Protein AF-A0AAE0HX18-F1 (afdb_monomer_lite)

Radius of gyration: 20.92 Å; chains: 1; bounding box: 54×49×62 Å

Structure (mmCIF, N/CA/C/O backbone):
data_AF-A0AAE0HX18-F1
#
_entry.id   AF-A0AAE0HX18-F1
#
loop_
_atom_site.group_PDB
_atom_site.id
_atom_site.type_symbol
_atom_site.label_atom_id
_atom_site.label_alt_id
_atom_site.label_comp_id
_atom_site.label_asym_id
_atom_site.label_entity_id
_atom_site.label_seq_id
_atom_site.pdbx_PDB_ins_code
_atom_site.Cartn_x
_atom_site.Cartn_y
_atom_site.Cartn_z
_atom_site.occupancy
_atom_site.B_iso_or_equiv
_atom_site.auth_seq_id
_atom_site.auth_comp_id
_atom_site.auth_asym_id
_atom_site.auth_atom_id
_atom_site.pdbx_PDB_model_num
ATOM 1 N N . MET A 1 1 ? -3.197 -3.107 -5.426 1.00 76.00 1 MET A N 1
ATOM 2 C CA . MET A 1 1 ? -2.836 -4.220 -4.523 1.00 76.00 1 MET A CA 1
ATOM 3 C C . MET A 1 1 ? -3.953 -5.257 -4.523 1.00 76.00 1 MET A C 1
ATOM 5 O O . MET A 1 1 ? -5.061 -4.884 -4.158 1.00 76.00 1 MET A O 1
ATOM 9 N N . PRO A 1 2 ? -3.692 -6.522 -4.902 1.00 86.06 2 PRO A N 1
ATOM 10 C CA . PRO A 1 2 ? -4.724 -7.560 -4.992 1.00 86.06 2 PRO A CA 1
ATOM 11 C C . PRO A 1 2 ? -5.498 -7.788 -3.686 1.00 86.06 2 PRO A C 1
ATOM 13 O O . PRO A 1 2 ? -6.720 -7.825 -3.716 1.00 86.06 2 PRO A O 1
ATOM 16 N N . ALA A 1 3 ? -4.817 -7.850 -2.533 1.00 90.06 3 ALA A N 1
ATOM 17 C CA . ALA A 1 3 ? -5.480 -8.045 -1.238 1.00 90.06 3 ALA A CA 1
ATOM 18 C C . ALA A 1 3 ? -6.582 -7.005 -0.980 1.00 90.06 3 ALA A C 1
ATOM 20 O O . ALA A 1 3 ? -7.705 -7.352 -0.629 1.00 90.06 3 ALA A O 1
ATOM 21 N N . ALA A 1 4 ? -6.265 -5.734 -1.240 1.00 89.19 4 ALA A N 1
ATOM 22 C CA . ALA A 1 4 ? -7.189 -4.621 -1.083 1.00 89.19 4 ALA A CA 1
ATOM 23 C C . ALA A 1 4 ? -8.366 -4.691 -2.065 1.00 89.19 4 ALA A C 1
ATOM 25 O O . ALA A 1 4 ? -9.501 -4.443 -1.681 1.00 89.19 4 ALA A O 1
ATOM 26 N N . SER A 1 5 ? -8.099 -5.050 -3.323 1.00 86.94 5 SER A N 1
ATOM 27 C CA . SER A 1 5 ? -9.122 -5.128 -4.373 1.00 86.94 5 SER A CA 1
ATOM 28 C C . SER A 1 5 ? -10.130 -6.257 -4.158 1.00 86.94 5 SER A C 1
ATOM 30 O O . SER A 1 5 ? -11.260 -6.140 -4.615 1.00 86.94 5 SER A O 1
ATOM 32 N N . TYR A 1 6 ? -9.731 -7.329 -3.472 1.00 90.25 6 TYR A N 1
ATOM 33 C CA . TYR A 1 6 ? -10.556 -8.527 -3.288 1.00 90.25 6 TYR A CA 1
ATOM 34 C C . TYR A 1 6 ? -10.959 -8.784 -1.831 1.00 90.25 6 TYR A C 1
ATOM 36 O O . TYR A 1 6 ? -11.513 -9.838 -1.533 1.00 90.25 6 TYR A O 1
ATOM 44 N N . GLY A 1 7 ? -10.672 -7.855 -0.912 1.00 91.69 7 GLY A N 1
ATOM 45 C CA . GLY A 1 7 ? -11.048 -8.002 0.496 1.00 91.69 7 GLY A CA 1
ATOM 46 C C . GLY A 1 7 ? -10.376 -9.203 1.159 1.00 91.69 7 GLY A C 1
ATOM 47 O O . GLY A 1 7 ? -10.973 -9.870 2.001 1.00 91.69 7 GLY A O 1
ATOM 48 N N . LEU A 1 8 ? -9.140 -9.500 0.759 1.00 93.81 8 LEU A N 1
ATOM 49 C CA . LEU A 1 8 ? -8.348 -10.591 1.312 1.00 93.81 8 LEU A CA 1
ATOM 50 C C . LEU A 1 8 ? -7.408 -10.076 2.397 1.00 93.81 8 LEU A C 1
ATOM 52 O O . LEU A 1 8 ? -6.985 -8.918 2.392 1.00 93.81 8 LEU A O 1
ATOM 56 N N . TRP A 1 9 ? -7.012 -10.986 3.279 1.00 93.75 9 TRP A N 1
ATOM 57 C CA . TRP A 1 9 ? -5.867 -10.759 4.142 1.00 93.75 9 TRP A CA 1
ATOM 58 C C . TRP A 1 9 ? -4.607 -10.845 3.290 1.00 93.75 9 TRP A C 1
ATOM 60 O O . TRP A 1 9 ? -4.388 -11.829 2.583 1.00 93.75 9 TRP A O 1
ATOM 70 N N . GLY A 1 10 ? -3.794 -9.799 3.335 1.00 91.88 10 GLY A N 1
ATOM 71 C CA . GLY A 1 10 ? -2.511 -9.750 2.648 1.00 91.88 10 GLY A CA 1
ATOM 72 C C . GLY A 1 10 ? -1.384 -9.561 3.643 1.00 91.88 10 GLY A C 1
ATOM 73 O O . GLY A 1 10 ? -1.579 -8.915 4.664 1.00 91.88 10 GLY A O 1
ATOM 74 N N . LEU A 1 11 ? -0.200 -10.077 3.342 1.00 89.38 11 LEU A N 1
ATOM 75 C CA . LEU A 1 11 ? 1.022 -9.722 4.051 1.00 89.38 11 LEU A CA 1
ATOM 76 C C . LEU A 1 11 ? 2.146 -9.554 3.045 1.00 89.38 11 LEU A C 1
ATOM 78 O O . LEU A 1 11 ? 2.558 -10.526 2.414 1.00 89.38 11 LEU A O 1
ATOM 82 N N . ARG A 1 12 ? 2.676 -8.336 2.940 1.00 85.56 12 ARG A N 1
ATOM 83 C CA . ARG A 1 12 ? 4.059 -8.153 2.497 1.00 85.56 12 ARG A CA 1
ATOM 84 C C . ARG A 1 12 ? 4.948 -8.460 3.691 1.00 85.56 12 ARG A C 1
ATOM 86 O O . ARG A 1 12 ? 4.759 -7.850 4.740 1.00 85.56 12 ARG A O 1
ATOM 93 N N . ALA A 1 13 ? 5.850 -9.418 3.553 1.00 79.38 13 ALA A N 1
ATOM 94 C CA . ALA A 1 13 ? 6.822 -9.711 4.595 1.00 79.38 13 ALA A CA 1
ATOM 95 C C . ALA A 1 13 ? 7.984 -8.716 4.571 1.00 79.38 13 ALA A C 1
ATOM 97 O O . ALA A 1 13 ? 8.204 -8.034 3.570 1.00 79.38 13 ALA A O 1
ATOM 98 N N . THR A 1 14 ? 8.726 -8.659 5.677 1.00 71.94 14 THR A N 1
ATOM 99 C CA . THR A 1 14 ? 10.025 -7.994 5.714 1.00 71.94 14 THR A CA 1
ATOM 100 C C . THR A 1 14 ? 10.901 -8.545 4.601 1.00 71.94 14 THR A C 1
ATOM 102 O O . THR A 1 14 ? 10.835 -9.744 4.291 1.00 71.94 14 THR A O 1
ATOM 105 N N . ARG A 1 15 ? 11.757 -7.689 4.041 1.00 68.25 15 ARG A N 1
ATOM 106 C CA . ARG A 1 15 ? 12.862 -8.140 3.199 1.00 68.25 15 ARG A CA 1
ATOM 107 C C . ARG A 1 15 ? 13.633 -9.275 3.897 1.00 68.25 15 ARG A C 1
ATOM 109 O O . ARG A 1 15 ? 13.760 -9.309 5.117 1.00 68.25 15 ARG A O 1
ATOM 116 N N . SER A 1 16 ? 14.069 -10.260 3.119 1.00 69.12 16 SER A N 1
ATOM 117 C CA . SER A 1 16 ? 14.847 -11.409 3.607 1.00 69.12 16 SER A CA 1
ATOM 118 C C . SER A 1 16 ? 14.129 -12.374 4.564 1.00 69.12 16 SER A C 1
ATOM 120 O O . SER A 1 16 ? 14.735 -13.363 4.964 1.00 69.12 16 SER A O 1
ATOM 122 N N . LEU A 1 17 ? 12.841 -12.176 4.894 1.00 72.25 17 LEU A N 1
ATOM 123 C CA . LEU A 1 17 ? 12.103 -13.156 5.710 1.00 72.25 17 LEU A CA 1
ATOM 124 C C . LEU A 1 17 ? 11.949 -14.504 4.991 1.00 72.25 17 LEU A C 1
ATOM 126 O O . LEU A 1 17 ? 11.898 -15.550 5.634 1.00 72.25 17 LEU A O 1
ATOM 130 N N . PHE A 1 18 ? 11.846 -14.474 3.664 1.00 76.06 18 PHE A N 1
ATOM 131 C CA . PHE A 1 18 ? 11.711 -15.662 2.834 1.00 76.06 18 PHE A CA 1
ATOM 132 C C . PHE A 1 18 ? 12.865 -15.750 1.839 1.00 76.06 18 PHE A C 1
ATOM 134 O O . PHE A 1 18 ? 13.235 -14.723 1.261 1.00 76.06 18 PHE A O 1
ATOM 141 N N . PRO A 1 19 ? 13.399 -16.957 1.582 1.00 75.81 19 PRO A N 1
ATOM 142 C CA . PRO A 1 19 ? 14.356 -17.142 0.507 1.00 75.81 19 PRO A CA 1
ATOM 143 C C . PRO A 1 19 ? 13.672 -16.831 -0.828 1.00 75.81 19 PRO A C 1
ATOM 145 O O . PRO A 1 19 ? 12.606 -17.361 -1.135 1.00 75.81 19 PRO A O 1
ATOM 148 N N . LEU A 1 20 ? 14.302 -15.979 -1.635 1.00 75.06 20 LEU A N 1
ATOM 149 C CA . LEU A 1 20 ? 13.822 -15.626 -2.976 1.00 75.06 20 LEU A CA 1
ATOM 150 C C . LEU A 1 20 ? 14.507 -16.453 -4.075 1.00 75.06 20 LEU A C 1
ATOM 152 O O . LEU A 1 20 ? 14.360 -16.162 -5.259 1.00 75.06 20 LEU A O 1
ATOM 156 N N . LYS A 1 21 ? 15.254 -17.504 -3.707 1.00 78.69 21 LYS A N 1
ATOM 157 C CA . LYS A 1 21 ? 15.906 -18.396 -4.673 1.00 78.69 21 LYS A CA 1
ATOM 158 C C . LYS A 1 21 ? 14.852 -19.032 -5.584 1.00 78.69 21 LYS A C 1
ATOM 160 O O . LYS A 1 21 ? 13.934 -19.692 -5.108 1.00 78.69 21 LYS A O 1
ATOM 165 N N . GLY A 1 22 ? 15.010 -18.851 -6.894 1.00 79.62 22 GLY A N 1
ATOM 166 C CA . GLY A 1 22 ? 14.069 -19.353 -7.901 1.00 79.62 22 GLY A CA 1
ATOM 167 C C . GLY A 1 22 ? 12.827 -18.480 -8.105 1.00 79.62 22 GLY A C 1
ATOM 168 O O . GLY A 1 22 ? 12.014 -18.785 -8.973 1.00 79.62 22 GLY A O 1
ATOM 169 N N . ILE A 1 23 ? 12.688 -17.386 -7.352 1.00 80.44 23 ILE A N 1
ATOM 170 C CA . ILE A 1 23 ? 11.699 -16.341 -7.611 1.00 80.44 23 ILE A CA 1
ATOM 171 C C . ILE A 1 23 ? 12.335 -15.293 -8.521 1.00 80.44 23 ILE A C 1
ATOM 173 O O . ILE A 1 23 ? 13.539 -15.045 -8.472 1.00 80.44 23 ILE A O 1
ATOM 177 N N . MET A 1 24 ? 11.515 -14.686 -9.375 1.00 72.44 24 MET A N 1
ATOM 178 C CA . MET A 1 24 ? 11.944 -13.567 -10.199 1.00 72.44 24 MET A CA 1
ATOM 179 C C . MET A 1 24 ? 12.526 -12.442 -9.318 1.00 72.44 24 MET A C 1
ATOM 181 O O . MET A 1 24 ? 11.853 -12.032 -8.367 1.00 72.44 24 MET A O 1
ATOM 185 N N . PRO A 1 25 ? 13.732 -11.927 -9.624 1.00 65.62 25 PRO A N 1
ATOM 186 C CA . PRO A 1 25 ? 14.302 -10.778 -8.922 1.00 65.62 25 PRO A CA 1
ATOM 187 C C . PRO A 1 25 ? 13.377 -9.549 -8.968 1.00 65.62 25 PRO A C 1
ATOM 189 O O . PRO A 1 25 ? 12.473 -9.481 -9.800 1.00 65.62 25 PRO A O 1
ATOM 192 N N . ALA A 1 26 ? 13.609 -8.564 -8.095 1.00 60.88 26 ALA A N 1
ATOM 193 C CA . ALA A 1 26 ? 12.825 -7.320 -7.991 1.00 60.88 26 ALA A CA 1
ATOM 194 C C . ALA A 1 26 ? 11.379 -7.451 -7.459 1.00 60.88 26 ALA A C 1
ATOM 196 O O . ALA A 1 26 ? 10.641 -6.463 -7.451 1.00 60.88 26 ALA A O 1
ATOM 197 N N . VAL A 1 27 ? 10.935 -8.639 -7.024 1.00 64.69 27 VAL A N 1
ATOM 198 C CA . VAL A 1 27 ? 9.559 -8.849 -6.537 1.00 64.69 27 VAL A CA 1
ATOM 199 C C . VAL A 1 27 ? 9.558 -9.198 -5.044 1.00 64.69 27 VAL A C 1
ATOM 201 O O . VAL A 1 27 ? 10.049 -10.265 -4.670 1.00 64.69 27 VAL A O 1
ATOM 204 N N . PRO A 1 28 ? 8.976 -8.360 -4.161 1.00 68.62 28 PRO A N 1
ATOM 205 C CA . PRO A 1 28 ? 8.781 -8.748 -2.769 1.00 68.62 28 PRO A CA 1
ATOM 206 C C . PRO A 1 28 ? 7.761 -9.891 -2.681 1.00 68.62 28 PRO A C 1
ATOM 208 O O . PRO A 1 28 ? 6.691 -9.827 -3.294 1.00 68.62 28 PRO A O 1
ATOM 211 N N . LEU A 1 29 ? 8.059 -10.921 -1.883 1.00 79.19 29 LEU A N 1
ATOM 212 C CA . LEU A 1 29 ? 7.116 -12.014 -1.656 1.00 79.19 29 LEU A CA 1
ATOM 213 C C . LEU A 1 29 ? 5.940 -11.532 -0.795 1.00 79.19 29 LEU A C 1
ATOM 215 O O . LEU A 1 29 ? 6.114 -10.989 0.300 1.00 79.19 29 LEU A O 1
ATOM 219 N N . GLY A 1 30 ? 4.730 -11.749 -1.304 1.00 86.00 30 GLY A N 1
ATOM 220 C CA . GLY A 1 30 ? 3.483 -11.449 -0.614 1.00 86.00 30 GLY A CA 1
ATOM 221 C C . GLY A 1 30 ? 2.652 -12.707 -0.397 1.00 86.00 30 GLY A C 1
ATOM 222 O O . GLY A 1 30 ? 2.584 -13.572 -1.267 1.00 86.00 30 GLY A O 1
ATOM 223 N N . ILE A 1 31 ? 1.986 -12.790 0.750 1.00 90.62 31 ILE A N 1
ATOM 224 C CA . ILE A 1 31 ? 1.061 -13.876 1.084 1.00 90.62 31 ILE A CA 1
ATOM 225 C C . ILE A 1 31 ? -0.361 -13.326 1.019 1.00 90.62 31 ILE A C 1
ATOM 227 O O . ILE A 1 31 ? -0.634 -12.254 1.558 1.00 90.62 31 ILE A O 1
ATOM 231 N N . LEU A 1 32 ? -1.270 -14.065 0.384 1.00 93.88 32 LEU A N 1
ATOM 232 C CA . LEU A 1 32 ? -2.698 -13.757 0.343 1.00 93.88 32 LEU A CA 1
ATOM 233 C C . LEU A 1 32 ? -3.479 -14.903 0.978 1.00 93.88 32 LEU A C 1
ATOM 235 O O . LEU A 1 32 ? -3.301 -16.062 0.606 1.00 93.88 32 LEU A O 1
ATOM 239 N N . THR A 1 33 ? -4.364 -14.591 1.917 1.00 94.06 33 THR A N 1
ATOM 240 C CA . THR A 1 33 ? -5.217 -15.583 2.573 1.00 94.06 33 THR A CA 1
ATOM 241 C C . THR A 1 33 ? -6.635 -15.052 2.766 1.00 94.06 33 THR A C 1
ATOM 243 O O . THR A 1 33 ? -6.914 -13.857 2.681 1.00 94.06 33 THR A O 1
ATOM 246 N N . ARG A 1 34 ? -7.567 -15.964 3.052 1.00 92.69 34 ARG A N 1
ATOM 247 C CA . ARG A 1 34 ? -8.952 -15.614 3.405 1.00 92.69 34 ARG A CA 1
ATOM 248 C C . ARG A 1 34 ? -9.134 -15.278 4.888 1.00 92.69 34 ARG A C 1
ATOM 250 O O . ARG A 1 34 ? -10.199 -14.817 5.272 1.00 92.69 34 ARG A O 1
ATOM 257 N N . SER A 1 35 ? -8.135 -15.544 5.733 1.00 91.62 35 SER A N 1
ATOM 258 C CA . SER A 1 35 ? -8.257 -15.372 7.182 1.00 91.62 35 SER A CA 1
ATOM 259 C C . SER A 1 35 ? -6.906 -15.094 7.853 1.00 91.62 35 SER A C 1
ATOM 261 O O . SER A 1 35 ? -5.868 -15.594 7.391 1.00 91.62 35 SER A O 1
ATOM 263 N N . PRO A 1 36 ? -6.904 -14.375 8.990 1.00 87.81 36 PRO A N 1
ATOM 264 C CA . PRO A 1 36 ? -5.678 -14.110 9.737 1.00 87.81 36 PRO A CA 1
ATOM 265 C C . PRO A 1 36 ? -5.083 -15.398 10.321 1.00 87.81 36 PRO A C 1
ATOM 267 O O . PRO A 1 36 ? -3.867 -15.522 10.433 1.00 87.81 36 PRO A O 1
ATOM 270 N N . LEU A 1 37 ? -5.919 -16.401 10.620 1.00 87.88 37 LEU A N 1
ATOM 271 C CA . LEU A 1 37 ? -5.468 -17.712 11.091 1.00 87.88 37 LEU A CA 1
ATOM 272 C C . LEU A 1 37 ? -4.677 -18.466 10.020 1.00 87.88 37 LEU A C 1
ATOM 274 O O . LEU A 1 37 ? -3.656 -19.068 10.331 1.00 87.88 37 LEU A O 1
ATOM 278 N N . ASN A 1 38 ? -5.109 -18.419 8.758 1.00 89.19 38 ASN A N 1
ATOM 279 C CA . ASN A 1 38 ? -4.368 -19.055 7.667 1.00 89.19 38 ASN A CA 1
ATOM 280 C C . ASN A 1 38 ? -3.038 -18.346 7.416 1.00 89.19 38 ASN A C 1
ATOM 282 O O . ASN A 1 38 ? -2.031 -19.006 7.173 1.00 89.19 38 ASN A O 1
ATOM 286 N N . LEU A 1 39 ? -3.028 -17.014 7.533 1.00 85.81 39 LEU A N 1
ATOM 287 C CA . LEU A 1 39 ? -1.794 -16.243 7.453 1.00 85.81 39 LEU A CA 1
ATOM 288 C C . LEU A 1 39 ? -0.835 -16.649 8.578 1.00 85.81 39 LEU A C 1
ATOM 290 O O . LEU A 1 39 ? 0.338 -16.908 8.329 1.00 85.81 39 LEU A O 1
ATOM 294 N N . ARG A 1 40 ? -1.349 -16.788 9.805 1.00 83.44 40 ARG A N 1
ATOM 295 C CA . ARG A 1 40 ? -0.560 -17.240 10.950 1.00 83.44 40 ARG A CA 1
ATOM 296 C C . ARG A 1 40 ? -0.005 -18.653 10.756 1.00 83.44 40 ARG A C 1
ATOM 298 O O . ARG A 1 40 ? 1.193 -18.840 10.921 1.00 83.44 40 ARG A O 1
ATOM 305 N N . LYS A 1 41 ? -0.839 -19.610 10.340 1.00 85.62 41 LYS A N 1
ATOM 306 C CA . LYS A 1 41 ? -0.421 -20.994 10.056 1.00 85.62 41 LYS A CA 1
ATOM 307 C C . LYS A 1 41 ? 0.693 -21.058 9.015 1.00 85.62 41 LYS A C 1
ATOM 309 O O . LYS A 1 41 ? 1.644 -21.808 9.201 1.00 85.62 41 LYS A O 1
ATOM 314 N N . PHE A 1 42 ? 0.592 -20.266 7.946 1.00 84.94 42 PHE A N 1
ATOM 315 C CA . PHE A 1 42 ? 1.640 -20.193 6.930 1.00 84.94 42 PHE A CA 1
ATOM 316 C C . PHE A 1 42 ? 2.957 -19.687 7.527 1.00 84.94 42 PHE A C 1
ATOM 318 O O . PHE A 1 42 ? 4.002 -20.298 7.328 1.00 84.94 42 PHE A O 1
ATOM 325 N N . LEU A 1 43 ? 2.904 -18.609 8.313 1.00 80.62 43 LEU A N 1
ATOM 326 C CA . LEU A 1 43 ? 4.090 -18.062 8.970 1.00 80.62 43 LEU A CA 1
ATOM 327 C C . LEU A 1 43 ? 4.718 -19.053 9.956 1.00 80.62 43 LEU A C 1
ATOM 329 O O . LEU A 1 43 ? 5.938 -19.202 9.971 1.00 80.62 43 LEU A O 1
ATOM 333 N N . ASP A 1 44 ? 3.905 -19.744 10.753 1.00 79.88 44 ASP A N 1
ATOM 334 C CA . ASP A 1 44 ? 4.389 -20.767 11.682 1.00 79.88 44 ASP A CA 1
ATOM 335 C C . ASP A 1 44 ? 5.038 -21.936 10.919 1.00 79.88 44 ASP A C 1
ATOM 337 O O . ASP A 1 44 ? 6.140 -22.351 11.265 1.00 79.88 44 ASP A O 1
ATOM 341 N N . PHE A 1 45 ? 4.435 -22.392 9.814 1.00 77.69 45 PHE A N 1
ATOM 342 C CA . PHE A 1 45 ? 5.019 -23.421 8.947 1.00 77.69 45 PHE A CA 1
ATOM 343 C C . PHE A 1 45 ? 6.393 -23.010 8.402 1.00 77.69 45 PHE A C 1
ATOM 345 O O . PHE A 1 45 ? 7.347 -23.781 8.472 1.00 77.69 45 PHE A O 1
ATOM 352 N N . THR A 1 46 ? 6.523 -21.775 7.911 1.00 72.06 46 THR A N 1
ATOM 353 C CA . THR A 1 46 ? 7.797 -21.279 7.364 1.00 72.06 46 THR A CA 1
ATOM 354 C C . THR A 1 46 ? 8.893 -21.115 8.414 1.00 72.06 46 THR A C 1
ATOM 356 O O . THR A 1 46 ? 10.064 -21.190 8.070 1.00 72.06 46 THR A O 1
ATOM 359 N N . ARG A 1 47 ? 8.535 -20.950 9.694 1.00 67.00 47 ARG A N 1
ATOM 360 C CA . ARG A 1 47 ? 9.497 -20.918 10.809 1.00 67.00 47 ARG A CA 1
ATOM 361 C C . ARG A 1 47 ? 9.988 -22.309 11.210 1.00 67.00 47 ARG A C 1
ATOM 363 O O . ARG A 1 47 ? 11.063 -22.419 11.783 1.00 67.00 47 ARG A O 1
ATOM 370 N N . CYS A 1 48 ? 9.199 -23.346 10.943 1.00 49.66 48 CYS A N 1
ATOM 371 C CA . CYS A 1 48 ? 9.496 -24.728 11.321 1.00 49.66 48 CYS A CA 1
ATOM 372 C C . CYS A 1 48 ? 10.096 -25.562 10.175 1.00 49.66 48 CYS A C 1
ATOM 374 O O . CYS A 1 48 ? 10.371 -26.744 10.373 1.00 49.66 48 CYS A O 1
ATOM 376 N N . SER A 1 49 ? 10.277 -24.993 8.978 1.00 45.41 49 SER A N 1
ATOM 377 C CA . SER A 1 49 ? 10.795 -25.733 7.826 1.00 45.41 49 SER A CA 1
ATOM 378 C C . SER A 1 49 ? 12.332 -25.815 7.850 1.00 45.41 49 SER A C 1
ATOM 380 O O . SER A 1 49 ? 12.994 -24.783 7.920 1.00 45.41 49 SER A O 1
ATOM 382 N N . PRO A 1 50 ? 12.942 -27.008 7.731 1.00 41.00 50 PRO A N 1
ATOM 383 C CA . PRO A 1 50 ? 14.401 -27.165 7.712 1.00 41.00 50 PRO A CA 1
ATOM 384 C C . PRO A 1 50 ? 15.087 -26.557 6.472 1.00 41.00 50 PRO A C 1
ATOM 386 O O . PRO A 1 50 ? 16.298 -26.366 6.476 1.00 41.00 50 PRO A O 1
ATOM 389 N N . VAL A 1 51 ? 14.336 -26.167 5.434 1.00 44.12 51 VAL A N 1
ATOM 390 C CA . VAL A 1 51 ? 14.883 -25.527 4.218 1.00 44.12 51 VAL A CA 1
ATOM 391 C C . VAL A 1 51 ? 15.448 -24.124 4.501 1.00 44.12 51 VAL A C 1
ATOM 393 O O . VAL A 1 51 ? 16.345 -23.665 3.800 1.00 44.12 51 VAL A O 1
ATOM 396 N N . THR A 1 52 ? 14.995 -23.448 5.564 1.00 47.03 52 THR A N 1
ATOM 397 C CA . THR A 1 52 ? 15.572 -22.167 6.015 1.00 47.03 52 THR A CA 1
ATOM 398 C C . THR A 1 52 ? 16.808 -22.338 6.906 1.00 47.03 52 THR A C 1
ATOM 400 O O . THR A 1 5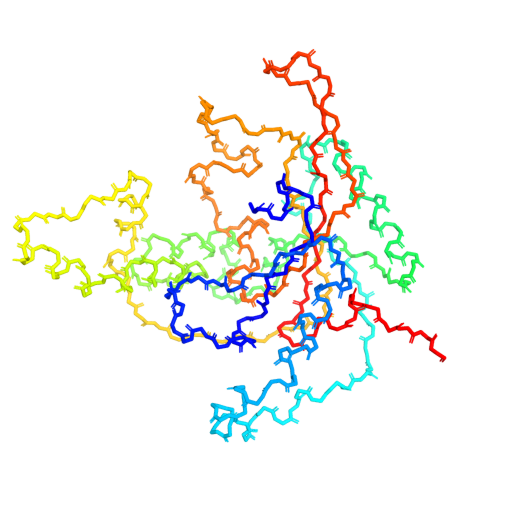2 ? 17.475 -21.348 7.210 1.00 47.03 52 THR A O 1
ATOM 403 N N . HIS A 1 53 ? 17.151 -23.565 7.320 1.00 41.75 53 HIS A N 1
ATOM 404 C CA . HIS A 1 53 ? 18.292 -23.815 8.205 1.00 41.75 53 HIS A CA 1
ATOM 405 C C . HIS A 1 53 ? 19.638 -23.878 7.467 1.00 41.75 53 HIS A C 1
ATOM 407 O O . HIS A 1 53 ? 20.615 -23.347 7.975 1.00 41.75 53 HIS A O 1
ATOM 413 N N . GLU A 1 54 ? 19.725 -24.434 6.256 1.00 40.00 54 GLU A N 1
ATOM 414 C CA . GLU A 1 54 ? 21.038 -24.615 5.602 1.00 40.00 54 GLU A CA 1
ATOM 415 C C . GLU A 1 54 ? 21.645 -23.323 5.032 1.00 40.00 54 GLU A C 1
ATOM 417 O O . GLU A 1 54 ? 22.864 -23.192 4.977 1.00 40.00 54 GLU A O 1
ATOM 422 N N . GLN A 1 55 ? 20.826 -22.329 4.672 1.00 41.44 55 GLN A N 1
ATOM 423 C CA . GLN A 1 55 ? 21.327 -21.018 4.230 1.00 41.44 55 GLN A CA 1
ATOM 424 C C . GLN A 1 55 ? 21.510 -20.015 5.377 1.00 41.44 55 GLN A C 1
ATOM 426 O O . GLN A 1 55 ? 22.134 -18.976 5.177 1.00 41.44 55 GLN A O 1
ATOM 431 N N . SER A 1 56 ? 21.010 -20.318 6.581 1.00 41.31 56 SER A N 1
ATOM 432 C CA . SER A 1 56 ? 21.135 -19.420 7.731 1.00 41.31 56 SER A CA 1
ATOM 433 C C . SER A 1 56 ? 22.392 -19.664 8.559 1.00 41.31 56 SER A C 1
ATOM 435 O O . SER A 1 56 ? 22.834 -18.727 9.200 1.00 41.31 56 SER A O 1
ATOM 437 N N . VAL A 1 57 ? 23.059 -20.823 8.513 1.00 37.62 57 VAL A N 1
ATOM 438 C CA . VAL A 1 57 ? 24.222 -21.076 9.400 1.00 37.62 57 VAL A CA 1
ATOM 439 C C . VAL A 1 57 ? 25.420 -20.147 9.126 1.00 37.62 57 VAL A C 1
ATOM 441 O O . VAL A 1 57 ? 26.131 -19.798 10.062 1.00 37.62 57 VAL A O 1
ATOM 444 N N . ALA A 1 58 ? 25.609 -19.654 7.896 1.00 34.94 58 ALA A N 1
ATOM 445 C CA . ALA A 1 58 ? 26.686 -18.701 7.590 1.00 34.94 58 ALA A CA 1
ATOM 446 C C . ALA A 1 58 ? 26.336 -17.228 7.907 1.00 34.94 58 ALA A C 1
ATOM 448 O O . ALA A 1 58 ? 27.238 -16.411 8.062 1.00 34.94 58 ALA A O 1
ATOM 449 N N . GLN A 1 59 ? 25.048 -16.887 8.041 1.00 39.31 59 GLN A N 1
ATOM 450 C CA . GLN A 1 59 ? 24.572 -15.545 8.429 1.00 39.31 59 GLN A CA 1
ATOM 451 C C . GLN A 1 59 ? 24.035 -15.493 9.875 1.00 39.31 59 GLN A C 1
ATOM 453 O O . GLN A 1 59 ? 23.726 -14.421 10.391 1.00 39.31 59 GLN A O 1
ATOM 458 N N . ALA A 1 60 ? 23.942 -16.638 10.558 1.00 39.62 60 ALA A N 1
ATOM 459 C CA . ALA A 1 60 ? 23.347 -16.776 11.886 1.00 39.62 60 ALA A CA 1
ATOM 460 C C . ALA A 1 60 ? 24.255 -16.341 13.038 1.00 39.62 60 ALA A C 1
ATOM 462 O O . ALA A 1 60 ? 23.748 -16.170 14.145 1.00 39.62 60 ALA A O 1
ATOM 463 N N . ALA A 1 61 ? 25.552 -16.114 12.803 1.00 33.81 61 ALA A N 1
ATOM 464 C CA . ALA A 1 61 ? 26.442 -15.600 13.845 1.00 33.81 61 ALA A CA 1
ATOM 465 C C . ALA A 1 61 ? 26.057 -14.175 14.299 1.00 33.81 61 ALA A C 1
ATOM 467 O O . ALA A 1 61 ? 26.349 -13.811 15.432 1.00 33.81 61 ALA A O 1
ATOM 468 N N . ASP A 1 62 ? 25.332 -13.418 13.463 1.00 34.75 62 ASP A N 1
ATOM 469 C CA . ASP A 1 62 ? 24.858 -12.059 13.777 1.00 34.75 62 ASP A CA 1
ATOM 470 C C . ASP A 1 62 ? 23.319 -11.973 13.936 1.00 34.75 62 ASP A C 1
ATOM 472 O O . ASP A 1 62 ? 22.760 -10.959 14.349 1.00 34.75 62 ASP A O 1
ATOM 476 N N . GLN A 1 63 ? 22.595 -13.070 13.665 1.00 40.75 63 GLN A N 1
ATOM 477 C CA . GLN A 1 63 ? 21.124 -13.150 13.745 1.00 40.75 63 GLN A CA 1
ATOM 478 C C . GLN A 1 63 ? 20.605 -13.840 15.017 1.00 40.75 63 GLN A C 1
ATOM 480 O O . GLN A 1 63 ? 19.433 -14.219 15.110 1.00 40.75 63 GLN A O 1
ATOM 485 N N . GLN A 1 64 ? 21.439 -13.963 16.049 1.00 32.22 64 GLN A N 1
ATOM 486 C CA . GLN A 1 64 ? 21.091 -14.639 17.303 1.00 32.22 64 GLN A CA 1
ATOM 487 C C . GLN A 1 64 ? 20.034 -13.895 18.159 1.00 32.22 64 GLN A C 1
ATOM 489 O O . GLN A 1 64 ? 19.707 -14.321 19.265 1.00 32.22 64 GLN A O 1
ATOM 494 N N . SER A 1 65 ? 19.430 -12.818 17.639 1.00 31.45 65 SER A N 1
ATOM 495 C CA . SER A 1 65 ? 18.399 -12.004 18.298 1.00 31.45 65 SER A CA 1
ATOM 496 C C . SER A 1 65 ? 16.971 -12.161 17.737 1.00 31.45 65 SER A C 1
ATOM 498 O O . SER A 1 65 ? 16.061 -11.467 18.190 1.00 31.45 65 SER A O 1
ATOM 500 N N . PHE A 1 66 ? 16.702 -13.122 16.838 1.00 36.16 66 PHE A N 1
ATOM 501 C CA . PHE A 1 66 ? 15.320 -13.452 16.421 1.00 36.16 66 PHE A CA 1
ATOM 502 C C . PHE A 1 66 ? 14.486 -14.173 17.501 1.00 36.16 66 PHE A C 1
ATOM 504 O O . PHE A 1 66 ? 13.310 -14.491 17.280 1.00 36.16 66 PHE A O 1
ATOM 511 N N . ILE A 1 67 ? 15.051 -14.379 18.699 1.00 33.50 67 ILE A N 1
ATOM 512 C CA . ILE A 1 67 ? 14.290 -14.768 19.885 1.00 33.50 67 ILE A CA 1
ATOM 513 C C . ILE A 1 67 ? 13.292 -13.654 20.214 1.00 33.50 67 ILE A C 1
ATOM 515 O O . ILE A 1 67 ? 13.638 -12.507 20.494 1.00 33.50 67 ILE A O 1
ATOM 519 N N . VAL A 1 68 ? 12.014 -14.030 20.195 1.00 39.34 68 VAL A N 1
ATOM 520 C CA . VAL A 1 68 ? 10.871 -13.234 20.639 1.00 39.34 68 VAL A CA 1
ATOM 521 C C . VAL A 1 68 ? 11.066 -12.857 22.113 1.00 39.34 68 VAL A C 1
ATOM 523 O O . VAL A 1 68 ? 10.581 -13.552 23.001 1.00 39.34 68 VAL A O 1
ATOM 526 N N . SER A 1 69 ? 11.736 -11.733 22.386 1.00 32.78 69 SER A N 1
ATOM 527 C CA . SER A 1 69 ? 11.589 -11.046 23.668 1.00 32.78 69 SER A CA 1
ATOM 528 C C . SER A 1 69 ? 10.256 -10.293 23.657 1.00 32.78 69 SER A C 1
ATOM 530 O O . SER A 1 69 ? 10.043 -9.284 22.974 1.00 32.78 69 SER A O 1
ATOM 532 N N . SER A 1 70 ? 9.288 -10.859 24.368 1.00 41.94 70 SER A N 1
ATOM 533 C CA . SER A 1 70 ? 8.026 -10.215 24.703 1.00 41.94 70 SER A CA 1
ATOM 534 C C . SER A 1 70 ? 8.266 -9.122 25.744 1.00 41.94 70 SER A C 1
ATOM 536 O O . SER A 1 70 ? 8.219 -9.408 26.935 1.00 41.94 70 SER A O 1
ATOM 538 N N . SER A 1 71 ? 8.505 -7.879 25.324 1.00 41.47 71 SER A N 1
ATOM 539 C CA . SER A 1 71 ? 8.519 -6.742 26.263 1.00 41.47 71 SER A CA 1
ATOM 540 C C . SER A 1 71 ? 8.362 -5.376 25.585 1.00 41.47 71 SER A C 1
ATOM 542 O O . SER A 1 71 ? 9.104 -4.440 25.856 1.00 41.47 71 SER A O 1
ATOM 544 N N . GLY A 1 72 ? 7.376 -5.222 24.699 1.00 54.19 72 GLY A N 1
ATOM 545 C CA . GLY A 1 72 ? 7.032 -3.889 24.201 1.00 54.19 72 GLY A CA 1
ATOM 546 C C . GLY A 1 72 ? 5.752 -3.878 23.387 1.00 54.19 72 GLY A C 1
ATOM 547 O O . GLY A 1 72 ? 5.738 -4.241 22.211 1.00 54.19 72 GLY A O 1
ATOM 548 N N . ARG A 1 73 ? 4.656 -3.465 24.015 1.00 61.28 73 ARG A N 1
ATOM 549 C CA . ARG A 1 73 ? 3.453 -3.055 23.294 1.00 61.28 73 ARG A CA 1
ATOM 550 C C . ARG A 1 73 ? 3.774 -1.755 22.543 1.00 61.28 73 ARG A C 1
ATOM 552 O O . ARG A 1 73 ? 4.451 -0.913 23.125 1.00 61.28 73 ARG A O 1
ATOM 559 N N . PRO A 1 74 ? 3.342 -1.585 21.280 1.00 68.94 74 PRO A N 1
ATOM 560 C CA . PRO A 1 74 ? 3.508 -0.304 20.585 1.00 68.94 74 PRO A CA 1
ATOM 561 C C . PRO A 1 74 ? 2.934 0.826 21.446 1.00 68.94 74 PRO A C 1
ATOM 563 O O . PRO A 1 74 ? 1.852 0.672 22.011 1.00 68.94 74 PRO A O 1
ATOM 566 N N . ALA A 1 75 ? 3.646 1.944 21.557 1.00 72.25 75 ALA A N 1
ATOM 567 C CA . ALA A 1 75 ? 3.154 3.088 22.321 1.00 72.25 75 ALA A CA 1
ATOM 568 C C . ALA A 1 75 ? 1.981 3.768 21.595 1.00 72.25 75 ALA A C 1
ATOM 570 O O . ALA A 1 75 ? 0.987 4.144 22.220 1.00 72.25 75 ALA A O 1
ATOM 571 N N . ASN A 1 76 ? 2.083 3.866 20.264 1.00 82.19 76 ASN A N 1
ATOM 572 C CA . ASN A 1 76 ? 1.143 4.607 19.436 1.00 82.19 76 ASN A CA 1
ATOM 573 C C . ASN A 1 76 ? 0.808 3.879 18.127 1.00 82.19 76 ASN A C 1
ATOM 575 O O . ASN A 1 76 ? 1.619 3.124 17.579 1.00 82.19 76 ASN A O 1
ATOM 579 N N . ILE A 1 77 ? -0.375 4.189 17.598 1.00 88.44 77 ILE A N 1
ATOM 580 C CA . ILE A 1 77 ? -0.681 4.094 16.170 1.00 88.44 77 ILE A CA 1
ATOM 581 C C . ILE A 1 77 ? -0.450 5.472 15.563 1.00 88.44 77 ILE A C 1
ATOM 583 O O . ILE A 1 77 ? -1.106 6.441 15.944 1.00 88.44 77 ILE A O 1
ATOM 587 N N . ILE A 1 78 ? 0.458 5.545 14.603 1.00 89.88 78 ILE A N 1
ATOM 588 C CA . ILE A 1 78 ? 0.710 6.725 13.792 1.00 89.88 78 ILE A CA 1
ATOM 589 C C . ILE A 1 78 ? -0.316 6.778 12.662 1.00 89.88 78 ILE A C 1
ATOM 591 O O . ILE A 1 78 ? -0.448 5.825 11.894 1.00 89.88 78 ILE A O 1
ATOM 595 N N . ILE A 1 79 ? -1.005 7.909 12.536 1.00 91.38 79 ILE A N 1
ATOM 596 C CA . ILE A 1 79 ? -1.812 8.250 11.365 1.00 91.38 79 ILE A CA 1
ATOM 597 C C . ILE A 1 79 ? -1.084 9.371 10.610 1.00 91.38 79 ILE A C 1
ATOM 599 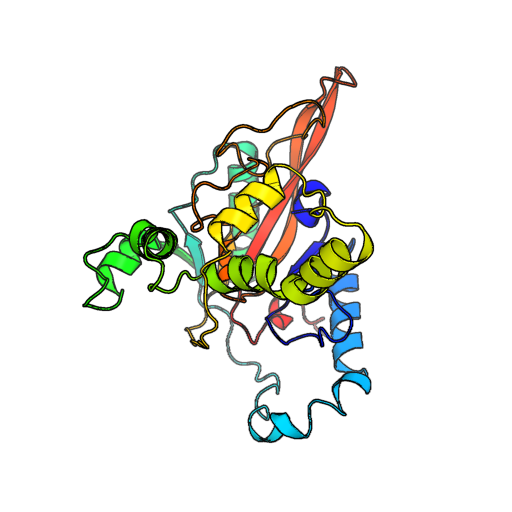O O . ILE A 1 79 ? -1.052 10.501 11.110 1.00 91.38 79 ILE A O 1
ATOM 603 N N . PRO A 1 80 ? -0.507 9.075 9.435 1.00 90.19 80 PRO A N 1
ATOM 604 C CA . PRO A 1 80 ? 0.207 10.051 8.623 1.00 90.19 80 PRO A CA 1
ATOM 605 C C . PRO A 1 80 ? -0.784 11.031 7.995 1.00 90.19 80 PRO A C 1
ATOM 607 O O . PRO A 1 80 ? -1.574 10.665 7.126 1.00 90.19 80 PRO A O 1
ATOM 610 N N . THR A 1 81 ? -0.777 12.284 8.435 1.00 91.25 81 THR A N 1
ATOM 611 C CA . THR A 1 81 ? -1.716 13.302 7.940 1.00 91.25 81 THR A CA 1
ATOM 612 C C . THR A 1 81 ? -1.455 13.689 6.488 1.00 91.25 81 THR A C 1
ATOM 614 O O . THR A 1 81 ? -2.291 14.334 5.881 1.00 91.25 81 THR A O 1
ATOM 617 N N . ASP A 1 82 ? -0.331 13.280 5.905 1.00 86.06 82 ASP A N 1
ATOM 618 C CA . ASP A 1 82 ? -0.000 13.499 4.494 1.00 86.06 82 ASP A CA 1
ATOM 619 C C . ASP A 1 82 ? -0.933 12.723 3.549 1.00 86.06 82 ASP A C 1
ATOM 621 O O . ASP A 1 82 ? -1.145 13.126 2.407 1.00 86.06 82 ASP A O 1
ATOM 625 N N . TRP A 1 83 ? -1.509 11.611 4.022 1.00 86.69 83 TRP A N 1
ATOM 626 C CA . TRP A 1 83 ? -2.387 10.737 3.229 1.00 86.69 83 TRP A CA 1
ATOM 627 C C . TRP A 1 83 ? -3.838 10.718 3.726 1.00 86.69 83 TRP A C 1
ATOM 629 O O . TRP A 1 83 ? -4.666 9.961 3.216 1.00 86.69 83 TRP A O 1
ATOM 639 N N . PHE A 1 84 ? -4.149 11.552 4.717 1.00 87.12 84 PHE A N 1
ATOM 640 C CA . PHE A 1 84 ? -5.481 11.729 5.282 1.00 87.12 84 PHE A CA 1
ATOM 641 C C . PHE A 1 84 ? -5.865 13.217 5.235 1.00 87.12 84 PHE A C 1
ATOM 643 O O . PHE A 1 84 ? -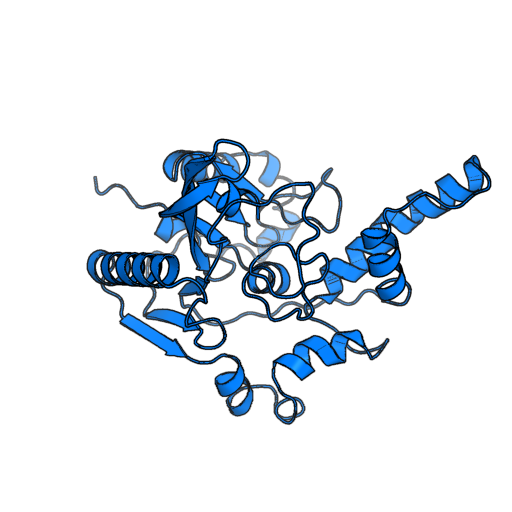5.040 14.083 5.466 1.00 87.12 84 PHE A O 1
ATOM 650 N N . LEU A 1 85 ? -7.117 13.598 5.007 1.00 88.19 85 LEU A N 1
ATOM 651 C CA . LEU A 1 85 ? -8.312 12.763 4.904 1.00 88.19 85 LEU A CA 1
ATOM 652 C C . LEU A 1 85 ? -8.430 12.051 3.553 1.00 88.19 85 LEU A C 1
ATOM 654 O O . LEU A 1 85 ? -7.991 12.542 2.515 1.00 88.19 85 LEU A O 1
ATOM 658 N N . MET A 1 86 ? -9.054 10.877 3.574 1.00 85.00 86 MET A N 1
ATOM 659 C CA . MET A 1 86 ? -9.316 10.110 2.363 1.00 85.00 86 MET A CA 1
ATOM 660 C C . MET A 1 86 ? -10.398 10.790 1.520 1.00 85.00 86 MET A C 1
ATOM 662 O O . MET A 1 86 ? -11.388 11.288 2.049 1.00 85.00 86 MET A O 1
ATOM 666 N N . LYS A 1 87 ? -10.252 10.734 0.190 1.00 84.38 87 LYS A N 1
ATOM 667 C CA . LYS A 1 87 ? -11.232 11.303 -0.755 1.00 84.38 87 LYS A CA 1
ATOM 668 C C . LYS A 1 87 ? -12.640 10.711 -0.594 1.00 84.38 87 LYS A C 1
ATOM 670 O O . LYS A 1 87 ? -13.621 11.397 -0.844 1.00 84.38 87 LYS A O 1
ATOM 675 N N . ASN A 1 88 ? -12.747 9.434 -0.219 1.00 85.94 88 ASN A N 1
ATOM 676 C CA . ASN A 1 88 ? -14.030 8.777 0.014 1.00 85.94 88 ASN A CA 1
ATOM 677 C C . ASN A 1 88 ? -14.391 8.813 1.505 1.00 85.94 88 ASN A C 1
ATOM 679 O O . ASN A 1 88 ? -13.725 8.187 2.331 1.00 85.94 88 ASN A O 1
ATOM 683 N N . GLU A 1 89 ? -15.481 9.503 1.841 1.00 90.25 89 GLU A N 1
ATOM 684 C CA . GLU A 1 89 ? -15.922 9.661 3.229 1.00 90.25 89 GLU A CA 1
ATOM 685 C C . GLU A 1 89 ? -16.350 8.350 3.897 1.00 90.25 89 GLU A C 1
ATOM 687 O O . GLU A 1 89 ? -16.129 8.171 5.093 1.00 90.25 89 GLU A O 1
ATOM 692 N N . GLY A 1 90 ? -16.973 7.429 3.153 1.00 89.31 90 GLY A N 1
ATOM 693 C CA . GLY A 1 90 ? -17.381 6.124 3.685 1.00 89.31 90 GLY A CA 1
ATOM 694 C C . GLY A 1 90 ? -16.170 5.299 4.124 1.00 89.31 90 GLY A C 1
ATOM 695 O O . GLY A 1 90 ? -16.143 4.740 5.222 1.00 89.31 90 GLY A O 1
ATOM 696 N N . GLN A 1 91 ? -15.124 5.314 3.302 1.00 89.75 91 GLN A N 1
ATOM 697 C CA . GLN A 1 91 ? -13.833 4.703 3.579 1.00 89.75 91 GLN A CA 1
ATOM 698 C C . GLN A 1 91 ? -13.160 5.360 4.787 1.00 89.75 91 GLN A C 1
ATOM 700 O O . GLN A 1 91 ? -12.753 4.647 5.703 1.00 89.75 91 GLN A O 1
ATOM 705 N N . GLN A 1 92 ? -13.123 6.697 4.838 1.00 91.69 92 GLN A N 1
ATOM 706 C CA . GLN A 1 92 ? -12.599 7.450 5.983 1.00 91.69 92 GLN A CA 1
ATOM 707 C C . GLN A 1 92 ? -13.306 7.051 7.287 1.00 91.69 92 GLN A C 1
ATOM 709 O O . GLN A 1 92 ? -12.648 6.662 8.250 1.00 91.69 92 GLN A O 1
ATOM 714 N N . LYS A 1 93 ? -14.646 7.065 7.301 1.00 93.81 93 LYS A N 1
ATOM 715 C CA . LYS A 1 93 ? -15.466 6.698 8.470 1.00 93.81 93 LYS A CA 1
ATOM 716 C C . LYS A 1 93 ? -15.181 5.271 8.940 1.00 93.81 93 LYS A C 1
ATOM 718 O O . LYS A 1 93 ? -15.064 5.036 10.143 1.00 93.81 93 LYS A O 1
ATOM 723 N N . MET A 1 94 ? -15.041 4.327 8.009 1.00 94.44 94 MET A N 1
ATOM 724 C CA . MET A 1 94 ? -14.728 2.935 8.337 1.00 94.44 94 MET A CA 1
ATOM 725 C C . MET A 1 94 ? -13.316 2.783 8.921 1.00 94.44 94 MET A C 1
ATOM 727 O O . MET A 1 94 ? -13.139 2.089 9.922 1.00 94.44 94 MET A O 1
ATOM 731 N N . VAL A 1 95 ? -12.318 3.463 8.347 1.00 93.00 95 VAL A N 1
ATOM 732 C CA . VAL A 1 95 ? -10.937 3.468 8.859 1.00 93.00 95 VAL A CA 1
ATOM 733 C C . VAL A 1 95 ? -10.863 4.118 10.244 1.00 93.00 95 VAL A C 1
ATOM 735 O O . VAL A 1 95 ? -10.214 3.574 11.141 1.00 93.00 95 VAL A O 1
ATOM 738 N N . ASP A 1 96 ? -11.568 5.227 10.469 1.00 94.38 96 ASP A N 1
ATOM 739 C CA . ASP A 1 96 ? -11.643 5.877 11.781 1.00 94.38 96 ASP A CA 1
ATOM 740 C C . ASP A 1 96 ? -12.318 4.973 12.819 1.00 94.38 96 ASP A C 1
ATOM 742 O O . ASP A 1 96 ? -11.849 4.867 13.955 1.00 94.38 96 ASP A O 1
ATOM 746 N N . HIS A 1 97 ? -13.397 4.281 12.441 1.00 95.25 97 HIS A N 1
ATOM 747 C CA . HIS A 1 97 ? -14.064 3.319 13.316 1.00 95.25 97 HIS A CA 1
ATOM 748 C C . HIS A 1 97 ? -13.147 2.140 13.666 1.00 95.25 97 HIS A C 1
ATOM 750 O O . HIS A 1 97 ? -12.981 1.821 14.845 1.00 95.25 97 HIS A O 1
ATOM 756 N N . PHE A 1 98 ? -12.488 1.542 12.671 1.00 94.12 98 PHE A N 1
ATOM 757 C CA . PHE A 1 98 ? -11.504 0.482 12.888 1.00 94.12 98 PHE A CA 1
ATOM 758 C C . PHE A 1 98 ? -10.375 0.937 13.821 1.00 94.12 98 PHE A C 1
ATOM 760 O O . PHE A 1 98 ? -10.029 0.227 14.764 1.00 94.12 98 PHE A O 1
ATOM 767 N N . THR A 1 99 ? -9.852 2.148 13.615 1.00 93.19 99 THR A N 1
ATOM 768 C CA . THR A 1 99 ? -8.807 2.736 14.463 1.00 93.19 99 THR A CA 1
ATOM 769 C C . THR A 1 99 ? -9.270 2.860 15.910 1.00 93.19 99 THR A C 1
ATOM 771 O O . THR A 1 99 ? -8.547 2.450 16.815 1.00 93.19 99 THR A O 1
ATOM 774 N N . LYS A 1 100 ? -10.490 3.362 16.146 1.00 94.31 100 LYS A N 1
ATOM 775 C CA . LYS A 1 100 ? -11.078 3.451 17.494 1.00 94.31 100 LYS A CA 1
ATOM 776 C C . LYS A 1 100 ? -11.186 2.077 18.152 1.00 94.31 100 LYS A C 1
ATOM 778 O O . LYS A 1 100 ? -10.802 1.922 19.308 1.00 94.31 100 LYS A O 1
ATOM 783 N N . VAL A 1 101 ? -11.663 1.067 17.420 1.00 93.12 101 VAL A N 1
ATOM 784 C CA . VAL A 1 101 ? -11.738 -0.313 17.927 1.00 93.12 101 VAL A CA 1
ATOM 785 C C . VAL A 1 101 ? -10.348 -0.827 18.296 1.00 93.12 101 VAL A C 1
ATOM 787 O O . VAL A 1 101 ? -10.175 -1.385 19.378 1.00 93.12 101 VAL A O 1
ATOM 790 N N . LEU A 1 102 ? -9.354 -0.614 17.434 1.00 89.06 102 LEU A N 1
ATOM 791 C CA . LEU A 1 102 ? -7.986 -1.081 17.639 1.00 89.06 102 LEU A CA 1
ATOM 792 C C . LEU A 1 102 ? -7.327 -0.411 18.854 1.00 89.06 102 LEU A C 1
ATOM 794 O O . LEU A 1 102 ? -6.755 -1.096 19.700 1.00 89.06 102 LEU A O 1
ATOM 798 N N . VAL A 1 103 ? -7.476 0.908 18.977 1.00 89.12 103 VAL A N 1
ATOM 799 C CA . VAL A 1 103 ? -7.025 1.712 20.122 1.00 89.12 103 VAL A CA 1
ATOM 800 C C . VAL A 1 103 ? -7.661 1.232 21.413 1.00 89.12 103 VAL A C 1
ATOM 802 O O . VAL A 1 103 ? -6.940 1.019 22.376 1.00 89.12 103 VAL A O 1
ATOM 805 N N . ASN A 1 104 ? -8.970 0.986 21.428 1.00 89.19 104 ASN A N 1
ATOM 806 C CA . ASN A 1 104 ? -9.672 0.540 22.631 1.00 89.19 104 ASN A CA 1
ATOM 807 C C . ASN A 1 104 ? -9.310 -0.901 23.015 1.00 89.19 104 ASN A C 1
ATOM 809 O O . ASN A 1 104 ? -9.182 -1.220 24.194 1.00 89.19 104 ASN A O 1
ATOM 813 N N . LYS A 1 105 ? -9.163 -1.793 22.026 1.00 87.56 105 LYS A N 1
ATOM 814 C CA . LYS A 1 105 ? -8.887 -3.219 22.257 1.00 87.56 105 LYS A CA 1
ATOM 815 C C . LYS A 1 105 ? -7.448 -3.487 22.633 1.00 87.56 105 LYS A C 1
ATOM 817 O O . LYS A 1 105 ? -7.198 -4.331 23.491 1.00 87.56 105 LYS A O 1
ATOM 822 N N . ILE A 1 106 ? -6.514 -2.816 21.965 1.00 83.06 106 ILE A N 1
ATOM 823 C CA . ILE A 1 106 ? -5.119 -2.891 22.351 1.00 83.06 106 ILE A CA 1
ATOM 824 C C . ILE A 1 106 ? -5.011 -2.043 23.611 1.00 83.06 106 ILE A C 1
ATOM 826 O O . ILE A 1 106 ? -4.875 -2.639 24.666 1.00 83.06 106 ILE A O 1
ATOM 830 N N . GLY A 1 107 ? -5.227 -0.730 23.545 1.00 83.06 107 GLY A N 1
ATOM 831 C CA . GLY A 1 107 ? -5.111 0.269 24.623 1.00 83.06 107 GLY A CA 1
ATOM 832 C C . GLY A 1 107 ? -3.864 1.131 24.406 1.00 83.06 107 GLY A C 1
ATOM 833 O O . GLY A 1 107 ? -2.958 1.168 25.238 1.00 83.06 107 GLY A O 1
ATOM 834 N N . ILE A 1 108 ? -3.755 1.691 23.207 1.00 84.19 108 ILE A N 1
ATOM 835 C CA . ILE A 1 108 ? -2.602 2.461 22.720 1.00 84.19 108 ILE A CA 1
ATOM 836 C C . ILE A 1 108 ? -3.101 3.791 22.184 1.00 84.19 108 ILE A C 1
ATOM 838 O O . ILE A 1 108 ? -4.256 3.884 21.781 1.00 84.19 108 ILE A O 1
ATOM 842 N N . ASN A 1 109 ? -2.252 4.811 22.166 1.00 87.62 109 ASN A N 1
ATOM 843 C CA . ASN A 1 109 ? -2.686 6.138 21.747 1.00 87.62 109 ASN A CA 1
ATOM 844 C C . ASN A 1 109 ? -2.654 6.287 20.222 1.00 87.62 109 ASN A C 1
ATOM 846 O O . ASN A 1 109 ? -1.999 5.521 19.512 1.00 87.62 109 ASN A O 1
ATOM 850 N N . VAL A 1 110 ? -3.362 7.297 19.717 1.00 91.31 110 VAL A N 1
ATOM 851 C CA . VAL A 1 110 ? -3.252 7.731 18.321 1.00 91.31 110 VAL A CA 1
ATOM 852 C C . VAL A 1 110 ? -2.334 8.940 18.266 1.00 91.31 110 VAL A C 1
ATOM 854 O O . VAL A 1 110 ? -2.604 9.946 18.917 1.00 91.31 110 VAL A O 1
ATOM 857 N N . LEU A 1 111 ? -1.292 8.858 17.444 1.00 90.88 111 LEU A N 1
ATOM 858 C CA . LEU A 1 111 ? -0.430 9.980 17.107 1.00 90.88 111 LEU A CA 1
ATOM 859 C C . LEU A 1 111 ? -0.700 10.383 15.658 1.00 90.88 111 LEU A C 1
ATOM 861 O O . LEU A 1 111 ? -0.471 9.606 14.736 1.00 90.88 111 LEU A O 1
ATOM 865 N N . ARG A 1 112 ? -1.197 11.597 15.441 1.00 92.12 112 ARG A N 1
ATOM 866 C CA . ARG A 1 112 ? -1.330 12.169 14.097 1.00 92.12 112 ARG A CA 1
ATOM 867 C C . ARG A 1 112 ? -0.088 12.995 13.808 1.00 92.12 112 ARG A C 1
ATOM 869 O O . ARG A 1 112 ? 0.237 13.874 14.600 1.00 92.12 112 ARG A O 1
ATOM 876 N N . LEU A 1 113 ? 0.600 12.706 12.710 1.00 89.62 113 LEU A N 1
ATOM 877 C CA . LEU A 1 113 ? 1.823 13.416 12.341 1.00 89.62 113 LEU A CA 1
ATOM 878 C C . LEU A 1 113 ? 1.946 13.526 10.826 1.00 89.62 113 LEU A C 1
ATOM 880 O O . LEU A 1 113 ? 1.477 12.640 10.121 1.00 89.62 113 LEU A O 1
ATOM 884 N N . SER A 1 114 ? 2.577 14.594 10.344 1.00 88.88 114 SER A N 1
ATOM 885 C CA . SER A 1 114 ? 2.952 14.710 8.935 1.00 88.88 114 SER A CA 1
ATOM 886 C C . SER A 1 114 ? 4.402 14.278 8.776 1.00 88.88 114 SER A C 1
ATOM 888 O O . SER A 1 114 ? 5.275 14.852 9.429 1.00 88.88 114 SER A O 1
ATOM 890 N N . PHE A 1 115 ? 4.677 13.288 7.927 1.00 86.25 115 PHE A N 1
ATOM 891 C CA . PHE A 1 115 ? 6.058 12.896 7.645 1.00 86.25 115 PHE A CA 1
ATOM 892 C C . PHE A 1 115 ? 6.819 14.012 6.931 1.00 86.25 115 PHE A C 1
ATOM 894 O O . PHE A 1 115 ? 7.996 14.194 7.219 1.00 86.25 115 PHE A O 1
ATOM 901 N N . GLU A 1 116 ? 6.164 14.797 6.071 1.00 85.31 116 GLU A N 1
ATOM 902 C CA . GLU A 1 116 ? 6.771 15.982 5.450 1.00 85.31 116 GLU A CA 1
ATOM 903 C C . GLU A 1 116 ? 7.201 17.007 6.516 1.00 85.31 116 GLU A C 1
ATOM 905 O O . GLU A 1 116 ? 8.349 17.455 6.547 1.00 85.31 116 GLU A O 1
ATOM 910 N N . ALA A 1 117 ? 6.312 17.329 7.461 1.00 87.25 117 ALA A N 1
ATOM 911 C CA . ALA A 1 117 ? 6.629 18.265 8.537 1.00 87.25 117 ALA A CA 1
ATOM 912 C C . ALA A 1 117 ? 7.705 17.724 9.494 1.00 87.25 117 ALA A C 1
ATOM 914 O O . ALA A 1 117 ? 8.538 18.490 9.982 1.00 87.25 117 ALA A O 1
ATOM 915 N N . GLU A 1 118 ? 7.706 16.418 9.774 1.00 86.50 118 GLU A N 1
ATOM 916 C CA . GLU A 1 118 ? 8.752 15.788 10.584 1.00 86.50 118 GLU A CA 1
ATOM 917 C C . GLU A 1 118 ? 10.093 15.730 9.848 1.00 86.50 118 GLU A C 1
ATOM 919 O O . GLU A 1 118 ? 11.131 15.986 10.462 1.00 86.50 118 GLU A O 1
ATOM 924 N N . TRP A 1 119 ? 10.100 15.500 8.534 1.00 83.62 119 TRP A N 1
ATOM 925 C CA . TRP A 1 119 ? 11.301 15.579 7.702 1.00 83.62 119 TRP A CA 1
ATOM 926 C C . TRP A 1 119 ? 11.940 16.969 7.773 1.00 83.62 119 TRP A C 1
ATOM 928 O O . TRP A 1 119 ? 13.139 17.080 8.039 1.00 83.62 119 TRP A O 1
ATOM 938 N N . ALA A 1 120 ? 11.140 18.033 7.662 1.00 84.62 120 ALA A N 1
ATOM 939 C CA . ALA A 1 120 ? 11.622 19.410 7.773 1.00 84.62 120 ALA A CA 1
ATOM 940 C C . ALA A 1 120 ? 12.286 19.726 9.132 1.00 84.62 120 ALA A C 1
ATOM 942 O O . ALA A 1 120 ? 13.088 20.653 9.227 1.00 84.62 120 ALA A O 1
ATOM 943 N N . LYS A 1 121 ? 11.993 18.955 10.189 1.00 83.12 121 LYS A N 1
ATOM 944 C CA . LYS A 1 121 ? 12.598 19.112 11.526 1.00 83.12 121 LYS A CA 1
ATOM 945 C C . LYS A 1 121 ? 13.774 18.174 11.770 1.00 83.12 121 LYS A C 1
ATOM 947 O O . LYS A 1 121 ? 14.751 18.566 12.410 1.00 83.12 121 LYS A O 1
ATOM 952 N N . THR A 1 122 ? 13.664 16.930 11.314 1.00 80.31 122 THR A N 1
ATOM 953 C CA . THR A 1 122 ? 14.522 15.811 11.740 1.00 80.31 122 THR A CA 1
ATOM 954 C C . THR A 1 122 ? 15.402 15.255 10.630 1.00 80.31 122 THR A C 1
ATOM 956 O O . THR A 1 122 ? 16.409 14.619 10.935 1.00 80.31 122 THR A O 1
ATOM 959 N N . GLY A 1 123 ? 15.096 15.550 9.362 1.00 75.12 123 GLY A N 1
ATOM 960 C CA . GLY A 1 123 ? 15.854 15.070 8.209 1.00 75.12 123 GLY A CA 1
ATOM 961 C C . GLY A 1 123 ? 17.334 15.477 8.266 1.00 75.12 123 GLY A C 1
ATOM 962 O O . GLY A 1 123 ? 17.681 16.425 8.983 1.00 75.12 123 GLY A O 1
ATOM 963 N N . PRO A 1 124 ? 18.237 14.795 7.544 1.00 77.12 124 PRO A N 1
ATOM 964 C CA . PRO A 1 124 ? 19.666 15.119 7.538 1.00 77.12 124 PRO A CA 1
ATOM 965 C C . PRO A 1 124 ? 19.913 16.599 7.216 1.00 77.12 124 PRO A C 1
ATOM 967 O O . PRO A 1 124 ? 19.256 17.155 6.339 1.00 77.12 124 PRO A O 1
ATOM 970 N N . LYS A 1 125 ? 20.821 17.267 7.942 1.00 77.81 125 LYS A N 1
ATOM 971 C CA . LYS A 1 125 ? 20.988 18.738 7.884 1.00 77.81 125 LYS A CA 1
ATOM 972 C C . LYS A 1 125 ? 21.249 19.266 6.466 1.00 77.81 125 LYS A C 1
ATOM 974 O O . LYS A 1 125 ? 20.757 20.330 6.114 1.00 77.81 125 LYS A O 1
ATOM 979 N N . ASP A 1 126 ? 22.000 18.512 5.676 1.00 77.00 126 ASP A N 1
ATOM 980 C CA . ASP A 1 126 ? 22.372 18.773 4.284 1.00 77.00 126 ASP A CA 1
ATOM 981 C C . ASP A 1 126 ? 21.229 18.534 3.278 1.00 77.00 126 ASP A C 1
ATOM 983 O O . ASP A 1 126 ? 21.276 19.026 2.150 1.00 77.00 126 ASP A O 1
ATOM 987 N N . LEU A 1 127 ? 20.180 17.814 3.686 1.00 74.06 127 LEU A N 1
ATOM 988 C CA . LEU A 1 127 ? 19.042 17.435 2.842 1.00 74.06 127 LEU A CA 1
ATOM 989 C C . LEU A 1 127 ? 17.711 18.052 3.293 1.00 74.06 127 LEU A C 1
ATOM 991 O O . LEU A 1 127 ? 16.762 18.074 2.515 1.00 74.06 127 LEU A O 1
ATOM 995 N N . ARG A 1 128 ? 17.649 18.596 4.512 1.00 76.69 128 ARG A N 1
ATOM 996 C CA . ARG A 1 128 ? 16.458 19.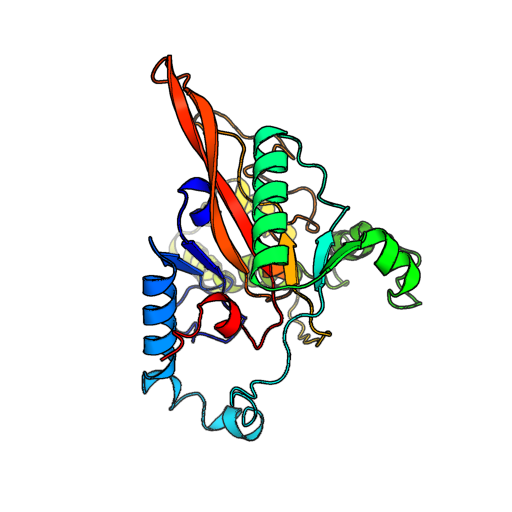188 5.146 1.00 76.69 128 ARG A CA 1
ATOM 997 C C . ARG A 1 128 ? 15.934 20.448 4.450 1.00 76.69 128 ARG A C 1
ATOM 999 O O . ARG A 1 128 ? 14.791 20.829 4.661 1.00 76.69 128 ARG A O 1
ATOM 1006 N N . SER A 1 129 ? 16.758 21.101 3.632 1.00 80.31 129 SER A N 1
ATOM 1007 C CA . SER A 1 129 ? 16.334 22.226 2.788 1.00 80.31 129 SER A CA 1
ATOM 1008 C C . SER A 1 129 ? 15.452 21.800 1.610 1.00 80.31 129 SER A C 1
ATOM 1010 O O . SER A 1 129 ? 14.838 22.656 0.979 1.00 80.31 129 SER A O 1
ATOM 1012 N N . LYS A 1 130 ? 15.394 20.497 1.307 1.00 79.62 130 LYS A N 1
ATOM 1013 C CA . LYS A 1 130 ? 14.489 19.903 0.321 1.00 79.62 130 LYS A CA 1
ATOM 1014 C C . LYS A 1 130 ? 13.244 19.385 1.032 1.00 79.62 130 LYS A C 1
ATOM 1016 O O . LYS A 1 130 ? 13.345 18.857 2.142 1.00 79.62 130 LYS A O 1
ATOM 1021 N N . THR A 1 131 ? 12.102 19.460 0.360 1.00 81.81 131 THR A N 1
ATOM 1022 C CA . THR A 1 131 ? 10.894 18.740 0.799 1.00 81.81 131 THR A CA 1
ATOM 1023 C C . THR A 1 131 ? 11.157 17.231 0.837 1.00 81.81 131 THR A C 1
ATOM 1025 O O . THR A 1 131 ? 12.054 16.739 0.145 1.00 81.81 131 THR A O 1
ATOM 1028 N N . LEU A 1 132 ? 10.399 16.472 1.635 1.00 76.56 132 LEU A N 1
ATOM 1029 C CA . LEU A 1 132 ? 10.499 15.008 1.655 1.00 76.56 132 LEU A CA 1
ATOM 1030 C C . LEU A 1 132 ? 10.192 14.457 0.262 1.00 76.56 132 LEU A C 1
ATOM 1032 O O . LEU A 1 132 ? 10.905 13.580 -0.221 1.00 76.56 132 LEU A O 1
ATOM 1036 N N . LEU A 1 133 ? 9.196 15.026 -0.421 1.00 73.94 133 LEU A N 1
ATOM 1037 C CA . LEU A 1 133 ? 8.916 14.683 -1.811 1.00 73.94 133 LEU A CA 1
ATOM 1038 C C . LEU A 1 133 ? 10.117 14.949 -2.723 1.00 73.94 133 LEU A C 1
ATOM 1040 O O . LEU A 1 133 ? 10.516 14.048 -3.445 1.00 73.94 133 LEU A O 1
ATOM 1044 N N . GLU A 1 134 ? 10.730 16.133 -2.686 1.00 72.19 134 GLU A N 1
ATOM 1045 C CA . GLU A 1 134 ? 11.923 16.416 -3.495 1.00 72.19 134 GLU A CA 1
ATOM 1046 C C . GLU A 1 134 ? 13.115 15.555 -3.094 1.00 72.19 134 GLU A C 1
ATOM 1048 O O . GLU A 1 134 ? 13.933 15.234 -3.944 1.00 72.19 134 GLU A O 1
ATOM 1053 N N . TYR A 1 135 ? 13.259 15.184 -1.825 1.00 70.81 135 TYR A N 1
ATOM 1054 C CA . TYR A 1 135 ? 14.284 14.237 -1.413 1.00 70.81 135 TYR A CA 1
ATOM 1055 C C . TYR A 1 135 ? 14.049 12.882 -2.085 1.00 70.81 135 TYR A C 1
ATOM 1057 O O . TYR A 1 135 ? 14.973 12.348 -2.687 1.00 70.81 135 TYR A O 1
ATOM 1065 N N . LEU A 1 136 ? 12.812 12.386 -2.072 1.00 68.56 136 LEU A N 1
ATOM 1066 C CA . LEU A 1 136 ? 12.447 11.109 -2.680 1.00 68.56 136 LEU A CA 1
ATOM 1067 C C . LEU A 1 136 ? 12.416 11.158 -4.230 1.00 68.56 136 LEU A C 1
ATOM 1069 O O . LEU A 1 136 ? 12.704 10.144 -4.872 1.00 68.56 136 LEU A O 1
ATOM 1073 N N . ASP A 1 137 ? 12.107 12.321 -4.827 1.00 58.06 137 ASP A N 1
ATOM 1074 C CA . ASP A 1 137 ? 11.862 12.536 -6.267 1.00 58.06 137 ASP A CA 1
ATOM 1075 C C . ASP A 1 137 ? 13.027 13.210 -7.025 1.00 58.06 137 ASP A C 1
ATOM 1077 O O . ASP A 1 137 ? 13.286 12.835 -8.162 1.00 58.06 137 ASP A O 1
ATOM 1081 N N . LYS A 1 138 ? 13.861 14.099 -6.442 1.00 45.88 138 LYS A N 1
ATOM 1082 C CA . LYS A 1 138 ? 15.148 14.507 -7.087 1.00 45.88 138 LYS A CA 1
ATOM 1083 C C . LYS A 1 138 ? 16.061 13.316 -7.308 1.00 45.88 138 LYS A C 1
ATOM 1085 O O . LYS A 1 138 ? 16.913 13.345 -8.195 1.00 45.88 138 LYS A O 1
ATOM 1090 N N . GLN A 1 139 ? 15.853 12.265 -6.532 1.00 47.28 139 GLN A N 1
ATOM 1091 C CA . GLN A 1 139 ? 16.543 11.016 -6.719 1.00 47.28 139 GLN A CA 1
ATOM 1092 C C . GLN A 1 139 ? 16.095 10.226 -7.977 1.00 47.28 139 GLN A C 1
ATOM 1094 O O . GLN A 1 139 ? 16.653 9.179 -8.294 1.00 47.28 139 GLN A O 1
ATOM 1099 N N . ARG A 1 140 ? 15.102 10.741 -8.716 1.00 41.78 140 ARG A N 1
ATOM 1100 C CA . ARG A 1 140 ? 14.642 10.274 -10.032 1.00 41.78 140 ARG A CA 1
ATOM 1101 C C . ARG A 1 140 ? 15.319 10.989 -11.211 1.00 41.78 140 ARG A C 1
ATOM 1103 O O . ARG A 1 140 ? 15.312 10.453 -12.311 1.00 41.78 140 ARG A O 1
ATOM 1110 N N . LEU A 1 141 ? 15.846 12.205 -11.017 1.00 36.75 141 LEU A N 1
ATOM 1111 C CA . LEU A 1 141 ? 16.300 13.089 -12.110 1.00 36.75 141 LEU A CA 1
ATOM 1112 C C . LEU A 1 141 ? 17.820 13.266 -12.198 1.00 36.75 141 LEU A C 1
ATOM 1114 O O . LEU A 1 141 ? 18.320 13.731 -13.219 1.00 36.75 141 LEU A O 1
ATOM 1118 N N . ILE A 1 142 ? 18.565 12.902 -11.156 1.00 36.34 142 ILE A N 1
ATOM 1119 C CA . ILE A 1 142 ? 20.026 12.907 -11.194 1.00 36.34 142 ILE A CA 1
ATOM 1120 C C . ILE A 1 142 ? 20.464 11.458 -11.376 1.00 36.34 142 ILE A C 1
ATOM 1122 O O . ILE A 1 142 ? 20.298 10.656 -10.460 1.00 36.34 142 ILE A O 1
ATOM 1126 N N . ALA A 1 143 ? 21.069 11.146 -12.525 1.00 38.75 143 ALA A N 1
ATOM 1127 C CA . ALA A 1 143 ? 21.662 9.839 -12.842 1.00 38.75 143 ALA A CA 1
ATOM 1128 C C . ALA A 1 143 ? 22.623 9.302 -11.752 1.00 38.75 143 ALA A C 1
ATOM 1130 O O . ALA A 1 143 ? 22.932 8.122 -11.726 1.00 38.75 143 ALA A O 1
ATOM 1131 N N . ASN A 1 144 ? 23.037 10.154 -10.806 1.00 36.56 144 ASN A N 1
ATOM 1132 C CA . ASN A 1 144 ? 23.986 9.862 -9.737 1.00 36.56 144 ASN A CA 1
ATOM 1133 C C . ASN A 1 144 ? 23.452 10.151 -8.315 1.00 36.56 144 ASN A C 1
ATOM 1135 O O . ASN A 1 144 ? 24.242 10.445 -7.417 1.00 36.56 144 ASN A O 1
ATOM 1139 N N . THR A 1 145 ? 22.135 10.153 -8.052 1.00 38.06 145 THR A N 1
ATOM 1140 C CA . THR A 1 145 ? 21.650 10.334 -6.663 1.00 38.06 145 THR A CA 1
ATOM 1141 C C . THR A 1 145 ? 20.422 9.481 -6.314 1.00 38.06 145 THR A C 1
ATOM 1143 O O . THR A 1 145 ? 19.310 9.961 -6.352 1.00 38.06 145 THR A O 1
ATOM 1146 N N . LYS A 1 146 ? 20.653 8.220 -5.928 1.00 49.72 146 LYS A N 1
ATOM 1147 C CA . LYS A 1 146 ? 20.045 7.394 -4.849 1.00 49.72 146 LYS A CA 1
ATOM 1148 C C . LYS A 1 146 ? 18.541 7.490 -4.491 1.00 49.72 146 LYS A C 1
ATOM 1150 O O . LYS A 1 146 ? 18.276 7.907 -3.379 1.00 49.72 146 LYS A O 1
ATOM 1155 N N . SER A 1 147 ? 17.554 7.055 -5.293 1.00 43.00 147 SER A N 1
ATOM 1156 C CA . SER A 1 147 ? 16.127 7.054 -4.834 1.00 43.00 147 SER A CA 1
ATOM 1157 C C . SER A 1 147 ? 15.817 5.942 -3.843 1.00 43.00 147 SER A C 1
ATOM 1159 O O . SER A 1 147 ? 16.316 4.845 -3.996 1.00 43.00 147 SER A O 1
ATOM 1161 N N . ILE A 1 148 ? 14.902 6.103 -2.889 1.00 45.44 148 ILE A N 1
ATOM 1162 C CA . ILE A 1 148 ? 14.407 4.924 -2.145 1.00 45.44 148 ILE A CA 1
ATOM 1163 C C . ILE A 1 148 ? 13.554 3.997 -3.063 1.00 45.44 148 ILE A C 1
ATOM 1165 O O . ILE A 1 148 ? 13.325 2.825 -2.769 1.00 45.44 148 ILE A O 1
ATOM 1169 N N . SER A 1 149 ? 13.156 4.471 -4.256 1.00 47.88 149 SER A N 1
ATOM 1170 C CA . SER A 1 149 ? 12.626 3.622 -5.342 1.00 47.88 149 SER A CA 1
ATOM 1171 C C . SER A 1 149 ? 13.700 2.930 -6.193 1.00 47.88 149 SER A C 1
ATOM 1173 O O . SER A 1 149 ? 13.356 2.103 -7.036 1.00 47.88 149 SER A O 1
ATOM 1175 N N . TRP A 1 150 ? 14.981 3.226 -5.962 1.00 54.94 150 TRP A N 1
ATOM 1176 C CA . TRP A 1 150 ? 16.146 2.737 -6.711 1.00 54.94 150 TRP A CA 1
ATOM 1177 C C . TRP A 1 150 ? 16.177 1.220 -6.906 1.00 54.94 150 TRP A C 1
ATOM 1179 O O . TRP A 1 150 ? 16.276 0.811 -8.064 1.00 54.94 150 TRP A O 1
ATOM 1189 N N . PRO A 1 151 ? 15.955 0.369 -5.879 1.00 55.56 151 PRO A N 1
ATOM 1190 C CA . PRO A 1 151 ? 16.006 -1.081 -6.080 1.00 55.56 151 PRO A CA 1
ATOM 1191 C C . PRO A 1 151 ? 14.904 -1.578 -7.029 1.00 55.56 151 PRO A C 1
ATOM 1193 O O . PRO A 1 151 ? 15.140 -2.409 -7.895 1.00 55.56 151 PRO A O 1
ATOM 1196 N N . ASN A 1 152 ? 13.696 -1.003 -6.960 1.00 61.62 152 ASN A N 1
ATOM 1197 C CA . ASN A 1 152 ? 12.566 -1.431 -7.799 1.00 61.62 152 ASN A CA 1
ATOM 1198 C C . ASN A 1 152 ? 12.699 -1.036 -9.282 1.00 61.62 152 ASN A C 1
ATOM 1200 O O . ASN A 1 152 ? 11.992 -1.599 -10.127 1.00 61.62 152 ASN A O 1
ATOM 1204 N N . TYR A 1 153 ? 13.510 -0.024 -9.602 1.00 67.88 153 TYR A N 1
ATOM 1205 C CA . TYR A 1 153 ? 13.769 0.399 -10.982 1.00 67.88 153 TYR A CA 1
ATOM 1206 C C . TYR A 1 153 ? 15.033 -0.266 -11.525 1.00 67.88 153 TYR A C 1
ATOM 1208 O O . TYR A 1 153 ? 14.951 -0.867 -12.596 1.00 67.88 153 TYR A O 1
ATOM 1216 N N . TYR A 1 154 ? 16.132 -0.245 -10.761 1.00 69.50 154 TYR A N 1
ATOM 1217 C CA . TYR A 1 154 ? 17.379 -0.930 -11.105 1.00 69.50 154 TYR A CA 1
ATOM 1218 C C . TYR A 1 154 ? 17.142 -2.426 -11.322 1.00 69.50 154 TYR A C 1
ATOM 1220 O O . TYR A 1 154 ? 17.290 -2.904 -12.447 1.00 69.50 154 TYR A O 1
ATOM 1228 N N . ASP A 1 155 ? 16.656 -3.150 -10.305 1.00 71.12 155 ASP A N 1
ATOM 1229 C CA . ASP A 1 155 ? 16.429 -4.595 -10.417 1.00 71.12 155 ASP A CA 1
ATOM 1230 C C . ASP A 1 155 ? 15.390 -4.886 -11.506 1.00 71.12 155 ASP A C 1
ATOM 1232 O O . ASP A 1 155 ? 15.540 -5.824 -12.290 1.00 71.12 155 ASP A O 1
ATOM 1236 N N . GLY A 1 156 ? 14.350 -4.053 -11.605 1.00 74.50 156 GLY A N 1
ATOM 1237 C CA . GLY A 1 156 ? 13.292 -4.190 -12.605 1.00 74.50 156 GLY A CA 1
ATOM 1238 C C . GLY A 1 156 ? 13.781 -4.072 -14.053 1.00 74.50 156 GLY A C 1
ATOM 1239 O O . GLY A 1 156 ? 13.131 -4.608 -14.954 1.00 74.50 156 GLY A O 1
ATOM 1240 N N . TYR A 1 157 ? 14.908 -3.398 -14.291 1.00 80.31 157 TYR A N 1
ATOM 1241 C CA . TYR A 1 157 ? 15.563 -3.329 -15.593 1.00 80.31 157 TYR A CA 1
ATOM 1242 C C . TYR A 1 157 ? 16.707 -4.341 -15.703 1.00 80.31 157 TYR A C 1
ATOM 1244 O O . TYR A 1 157 ? 16.650 -5.213 -16.574 1.00 80.31 157 TYR A O 1
ATOM 1252 N N . HIS A 1 158 ? 17.721 -4.262 -14.845 1.00 81.50 158 HIS A N 1
ATOM 1253 C CA . HIS A 1 158 ? 18.986 -4.991 -14.981 1.00 81.50 158 HIS A CA 1
ATOM 1254 C C . HIS A 1 158 ? 18.866 -6.499 -14.745 1.00 81.50 158 HIS A C 1
ATOM 1256 O O . HIS A 1 158 ? 19.585 -7.273 -15.377 1.00 81.50 158 HIS A O 1
ATOM 1262 N N . SER A 1 159 ? 17.858 -6.963 -13.993 1.00 81.00 159 SER A N 1
ATOM 1263 C CA . SER A 1 159 ? 17.604 -8.409 -13.830 1.00 81.00 159 SER A CA 1
ATOM 1264 C C . SER A 1 159 ? 17.288 -9.130 -15.145 1.00 81.00 159 SER A C 1
ATOM 1266 O O . SER A 1 159 ? 17.348 -10.357 -15.216 1.00 81.00 159 SER A O 1
ATOM 1268 N N . TYR A 1 160 ? 16.952 -8.386 -16.201 1.00 86.31 160 TYR A N 1
ATOM 1269 C CA . TYR A 1 160 ? 16.664 -8.935 -17.521 1.00 86.31 160 TYR A CA 1
ATOM 1270 C C . TYR A 1 160 ? 17.802 -8.736 -18.528 1.00 86.31 160 TYR A C 1
ATOM 1272 O O . TYR A 1 160 ? 17.650 -9.186 -19.662 1.00 86.31 160 TYR A O 1
ATOM 1280 N N . ASP A 1 161 ? 18.931 -8.108 -18.173 1.00 88.56 161 ASP A N 1
ATOM 1281 C CA . ASP A 1 161 ? 20.004 -7.761 -19.125 1.00 88.56 161 ASP A CA 1
ATOM 1282 C C . ASP A 1 161 ? 20.465 -8.956 -19.961 1.00 88.56 161 ASP A C 1
ATOM 1284 O O . ASP A 1 161 ? 20.597 -8.879 -21.186 1.00 88.56 161 ASP A O 1
ATOM 1288 N N . GLN A 1 162 ? 20.673 -10.097 -19.306 1.00 89.38 162 GLN A N 1
ATOM 1289 C CA . GLN A 1 162 ? 21.062 -11.329 -19.978 1.00 89.38 162 GLN A CA 1
ATOM 1290 C C . GLN A 1 162 ? 19.967 -11.826 -20.935 1.00 89.38 162 GLN A C 1
ATOM 1292 O O . GLN A 1 162 ? 20.257 -12.146 -22.088 1.00 89.38 162 GLN A O 1
ATOM 1297 N N . PHE A 1 163 ? 18.707 -11.841 -20.492 1.00 90.06 163 PHE A N 1
ATOM 1298 C CA . PHE A 1 163 ? 17.574 -12.247 -21.325 1.00 90.06 163 PHE A CA 1
ATOM 1299 C C . PHE A 1 163 ? 17.422 -11.350 -22.559 1.00 90.06 163 PHE A C 1
ATOM 1301 O O . PHE A 1 163 ? 17.277 -11.866 -23.667 1.00 90.06 163 PHE A O 1
ATOM 1308 N N . ARG A 1 164 ? 17.521 -10.021 -22.399 1.00 91.75 164 ARG A N 1
ATOM 1309 C CA . ARG A 1 164 ? 17.423 -9.067 -23.516 1.00 91.75 164 ARG A CA 1
ATOM 1310 C C . ARG A 1 164 ? 18.502 -9.308 -24.563 1.00 91.75 164 ARG A C 1
ATOM 1312 O O . ARG A 1 164 ? 18.187 -9.388 -25.749 1.00 91.75 164 ARG A O 1
ATOM 1319 N N . ARG A 1 165 ? 19.757 -9.466 -24.122 1.00 92.69 165 ARG A N 1
ATOM 1320 C CA . ARG A 1 165 ? 20.895 -9.745 -25.012 1.00 92.69 165 ARG A CA 1
ATOM 1321 C C . ARG A 1 165 ? 20.705 -11.050 -25.778 1.00 92.69 165 ARG A C 1
ATOM 1323 O O . ARG A 1 165 ? 20.885 -11.064 -26.993 1.00 92.69 165 ARG A O 1
ATOM 1330 N N . TYR A 1 166 ? 20.295 -12.127 -25.105 1.00 95.06 166 TYR A N 1
ATOM 1331 C CA . TYR A 1 166 ? 20.054 -13.406 -25.777 1.00 95.06 166 TYR A CA 1
ATOM 1332 C C . TYR A 1 166 ? 18.879 -13.364 -26.745 1.00 95.06 166 TYR A C 1
ATOM 1334 O O . TYR A 1 166 ? 18.972 -13.929 -27.832 1.00 95.06 166 TYR A O 1
ATOM 1342 N N . PHE A 1 167 ? 17.783 -12.705 -26.371 1.00 95.31 167 PHE A N 1
ATOM 1343 C CA . PHE A 1 167 ? 16.620 -12.572 -27.239 1.00 95.31 167 PHE A CA 1
ATOM 1344 C C . PHE A 1 167 ? 16.992 -11.833 -28.531 1.00 95.31 167 PHE A C 1
ATOM 1346 O O . PHE A 1 167 ? 16.737 -12.346 -29.619 1.00 95.31 167 PHE A O 1
ATOM 1353 N N . GLN A 1 168 ? 17.684 -10.694 -28.409 1.00 94.56 168 GLN A N 1
ATOM 1354 C CA . GLN A 1 168 ? 18.197 -9.938 -29.553 1.00 94.56 168 GLN A CA 1
ATOM 1355 C C . GLN A 1 168 ? 19.110 -10.799 -30.434 1.00 94.56 168 GLN A C 1
ATOM 1357 O O . GLN A 1 168 ? 18.934 -10.830 -31.648 1.00 94.56 168 GLN A O 1
ATOM 1362 N N . ALA A 1 169 ? 20.063 -11.519 -29.834 1.00 96.06 169 ALA A N 1
ATOM 1363 C CA . ALA A 1 169 ? 20.998 -12.365 -30.573 1.00 96.06 169 ALA A CA 1
ATOM 1364 C C . ALA A 1 169 ? 20.303 -13.526 -31.305 1.00 96.06 169 ALA A C 1
ATOM 1366 O O . ALA A 1 169 ? 20.701 -13.882 -32.409 1.00 96.06 169 ALA A O 1
ATOM 1367 N N . LYS A 1 170 ? 19.262 -14.115 -30.702 1.00 97.06 170 LYS A N 1
ATOM 1368 C CA . LYS A 1 170 ? 18.545 -15.271 -31.256 1.00 97.06 170 LYS A CA 1
ATOM 1369 C C . LYS A 1 170 ? 17.540 -14.897 -32.345 1.00 97.06 170 LYS A C 1
ATOM 1371 O O . LYS A 1 170 ? 17.388 -15.651 -33.300 1.00 97.06 170 LYS A O 1
ATOM 1376 N N . PHE A 1 171 ? 16.827 -13.785 -32.180 1.00 96.81 171 PHE A N 1
ATOM 1377 C CA . PHE A 1 171 ? 15.693 -13.426 -33.039 1.00 96.81 171 PHE A CA 1
ATOM 1378 C C . PHE A 1 171 ? 15.955 -12.204 -33.929 1.00 96.81 171 PHE A C 1
ATOM 1380 O O . PHE A 1 171 ? 15.141 -11.901 -34.795 1.00 96.81 171 PHE A O 1
ATOM 1387 N N . GLY A 1 172 ? 17.081 -11.504 -33.749 1.00 96.44 172 GLY A N 1
ATOM 1388 C CA . GLY A 1 172 ? 17.481 -10.365 -34.583 1.00 96.44 172 GLY A CA 1
ATOM 1389 C C . GLY A 1 172 ? 16.700 -9.072 -34.326 1.00 96.44 172 GLY A C 1
ATOM 1390 O O . GLY A 1 172 ? 16.882 -8.099 -35.052 1.00 96.44 172 GLY A O 1
ATOM 1391 N N . HIS A 1 173 ? 15.843 -9.033 -33.304 1.00 93.06 173 HIS A N 1
ATOM 1392 C CA . HIS A 1 173 ? 15.058 -7.853 -32.947 1.00 93.06 173 HIS A CA 1
ATOM 1393 C C . HIS A 1 173 ? 14.852 -7.731 -31.435 1.00 93.06 173 HIS A C 1
ATOM 1395 O O . HIS A 1 173 ? 14.924 -8.717 -30.693 1.00 93.06 173 HIS A O 1
ATOM 1401 N N . SER A 1 174 ? 14.550 -6.508 -30.990 1.00 88.94 174 SER A N 1
ATOM 1402 C CA . SER A 1 174 ? 14.325 -6.216 -29.577 1.00 88.94 174 SER A CA 1
ATOM 1403 C C . SER A 1 174 ? 13.069 -6.916 -29.082 1.00 88.94 174 SER A C 1
ATOM 1405 O O . SER A 1 174 ? 12.101 -7.113 -29.823 1.00 88.94 174 SER A O 1
ATOM 1407 N N . LEU A 1 175 ? 13.065 -7.273 -27.802 1.00 90.44 175 LEU A N 1
ATOM 1408 C CA . LEU A 1 175 ? 11.887 -7.855 -27.180 1.00 90.44 175 LEU A CA 1
ATOM 1409 C C . LEU A 1 175 ? 10.731 -6.846 -27.141 1.00 90.44 175 LEU A C 1
ATOM 1411 O O . LEU A 1 175 ? 10.917 -5.659 -26.861 1.00 90.44 175 LEU A O 1
ATOM 1415 N N . TYR A 1 176 ? 9.520 -7.337 -27.375 1.00 89.25 176 TYR A N 1
ATOM 1416 C CA . TYR A 1 176 ? 8.335 -6.528 -27.146 1.00 89.25 176 TYR A CA 1
ATOM 1417 C C . TYR A 1 176 ? 8.146 -6.314 -25.641 1.00 89.25 176 TYR A C 1
ATOM 1419 O O . TYR A 1 176 ? 8.063 -7.268 -24.866 1.00 89.25 176 TYR A O 1
ATOM 1427 N N . THR A 1 177 ? 8.040 -5.054 -25.236 1.00 85.31 177 THR A N 1
ATOM 1428 C CA . THR A 1 177 ? 7.575 -4.665 -23.904 1.00 85.31 177 THR A CA 1
ATOM 1429 C C . THR A 1 177 ? 6.250 -3.939 -24.046 1.00 85.31 177 THR A C 1
ATOM 1431 O O . THR A 1 177 ? 6.019 -3.243 -25.033 1.00 85.31 177 THR A O 1
ATOM 1434 N N . SER A 1 178 ? 5.361 -4.089 -23.064 1.00 81.06 178 SER A N 1
ATOM 1435 C CA . SER A 1 178 ? 4.181 -3.226 -23.018 1.00 81.06 178 SER A CA 1
ATOM 1436 C C . SER A 1 178 ? 4.624 -1.760 -22.894 1.00 81.06 178 SER A C 1
ATOM 1438 O O . SER A 1 178 ? 5.653 -1.510 -22.262 1.00 81.06 178 SER A O 1
ATOM 1440 N N . PRO A 1 179 ? 3.847 -0.780 -23.394 1.00 79.25 179 PRO A N 1
ATOM 1441 C CA . PRO A 1 179 ? 4.224 0.637 -23.328 1.00 79.25 179 PRO A CA 1
ATOM 1442 C C . PRO A 1 179 ? 4.602 1.115 -21.917 1.00 79.25 179 PRO A C 1
ATOM 1444 O O . PRO A 1 179 ? 5.521 1.913 -21.737 1.00 79.25 179 PRO A O 1
ATOM 1447 N N . PHE A 1 180 ? 3.922 0.576 -20.898 1.00 71.62 180 PHE A N 1
ATOM 1448 C CA . PHE A 1 180 ? 4.244 0.810 -19.491 1.00 71.62 180 PHE A CA 1
ATOM 1449 C C . PHE A 1 180 ? 5.659 0.333 -19.132 1.00 71.62 180 PHE A C 1
ATOM 1451 O O . PHE A 1 180 ? 6.438 1.094 -18.556 1.00 71.62 180 PHE A O 1
ATOM 1458 N N . MET A 1 181 ? 6.006 -0.905 -19.495 1.00 74.88 181 MET A N 1
ATOM 1459 C CA . MET A 1 181 ? 7.330 -1.465 -19.230 1.00 74.88 181 MET A CA 1
ATOM 1460 C C . MET A 1 181 ? 8.413 -0.770 -20.052 1.00 74.88 181 MET A C 1
ATOM 1462 O O . MET A 1 181 ? 9.470 -0.491 -19.501 1.00 74.88 181 MET A O 1
ATOM 1466 N N . THR A 1 182 ? 8.143 -0.406 -21.312 1.00 80.12 182 THR A N 1
ATOM 1467 C CA . THR A 1 182 ? 9.075 0.369 -22.147 1.00 80.12 182 THR A CA 1
ATOM 1468 C C . THR A 1 182 ? 9.452 1.686 -21.473 1.00 80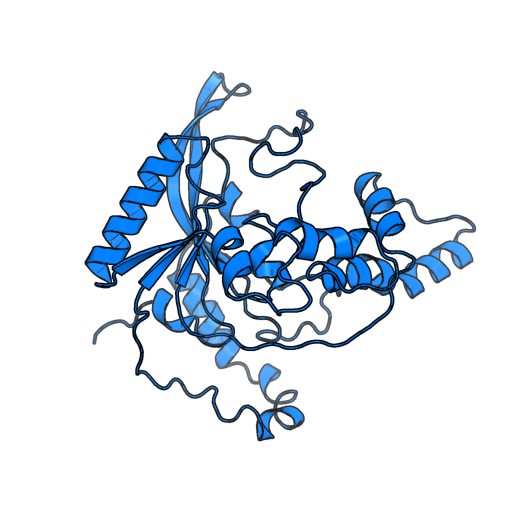.12 182 THR A C 1
ATOM 1470 O O . THR A 1 182 ? 10.633 1.988 -21.317 1.00 80.12 182 THR A O 1
ATOM 1473 N N . ARG A 1 183 ? 8.453 2.453 -21.008 1.00 72.69 183 ARG A N 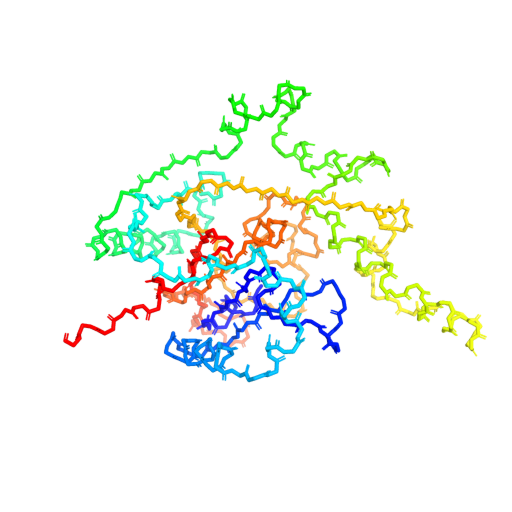1
ATOM 1474 C CA . ARG A 1 183 ? 8.689 3.728 -20.319 1.00 72.69 183 ARG A CA 1
ATOM 1475 C C . ARG A 1 183 ? 9.441 3.530 -19.006 1.00 72.69 183 ARG A C 1
ATOM 1477 O O . ARG A 1 183 ? 10.375 4.271 -18.726 1.00 72.69 183 ARG A O 1
ATOM 1484 N N . ARG A 1 184 ? 9.044 2.538 -18.204 1.00 71.12 184 ARG A N 1
ATOM 1485 C CA . ARG A 1 184 ? 9.687 2.244 -16.915 1.00 71.12 184 ARG A CA 1
ATOM 1486 C C . ARG A 1 184 ? 11.149 1.833 -17.085 1.00 71.12 184 ARG A C 1
ATOM 1488 O O . ARG A 1 184 ? 11.985 2.267 -16.305 1.00 71.12 184 ARG A O 1
ATOM 1495 N N . TRP A 1 185 ? 11.446 1.026 -18.097 1.00 78.44 185 TRP A N 1
ATOM 1496 C CA . TRP A 1 185 ? 12.801 0.590 -18.423 1.00 78.44 185 TRP A CA 1
ATOM 1497 C C . TRP A 1 185 ? 13.668 1.716 -18.975 1.00 78.44 185 TRP A C 1
ATOM 1499 O O . TRP A 1 185 ? 14.822 1.815 -18.581 1.00 78.44 185 TRP A O 1
ATOM 1509 N N . GLY A 1 186 ? 13.111 2.608 -19.799 1.00 77.44 186 GLY A N 1
ATOM 1510 C CA . GLY A 1 186 ? 13.835 3.794 -20.266 1.00 77.44 186 GLY A CA 1
ATOM 1511 C C . GLY A 1 186 ? 14.243 4.749 -19.138 1.00 77.44 186 GLY A C 1
ATOM 1512 O O . GLY A 1 186 ? 15.248 5.429 -19.256 1.00 77.44 186 GLY A O 1
ATOM 1513 N N . LEU A 1 187 ? 13.502 4.776 -18.023 1.00 69.44 187 LEU A N 1
ATOM 1514 C CA . LEU A 1 187 ? 13.889 5.540 -16.827 1.00 69.44 187 LEU A CA 1
ATOM 1515 C C . LEU A 1 187 ? 14.981 4.854 -15.992 1.00 69.44 187 LEU A C 1
ATOM 1517 O O . LEU A 1 187 ? 15.521 5.479 -15.087 1.00 69.44 187 LEU A O 1
ATOM 1521 N N . ALA A 1 188 ? 15.247 3.572 -16.239 1.00 68.81 188 ALA A N 1
ATOM 1522 C CA . ALA A 1 188 ? 16.069 2.731 -15.379 1.00 68.81 188 ALA A CA 1
ATOM 1523 C C . ALA A 1 188 ? 17.361 2.229 -16.033 1.00 68.81 188 ALA A C 1
ATOM 1525 O O . ALA A 1 188 ? 18.154 1.588 -15.353 1.00 68.81 188 ALA A O 1
ATOM 1526 N N . SER A 1 189 ? 17.572 2.493 -17.327 1.00 71.50 189 SER A N 1
ATOM 1527 C CA . SER A 1 189 ? 18.683 1.919 -18.094 1.00 71.50 189 SER A CA 1
ATOM 1528 C C . SER A 1 189 ? 20.067 2.371 -17.649 1.00 71.50 189 SER A C 1
ATOM 1530 O O . SER A 1 189 ? 21.032 1.638 -17.851 1.00 71.50 189 SER A O 1
ATOM 1532 N N . ASP A 1 190 ? 20.141 3.560 -17.054 1.00 68.00 190 ASP A N 1
ATOM 1533 C CA . ASP A 1 190 ? 21.393 4.243 -16.726 1.00 68.00 190 ASP A CA 1
ATOM 1534 C C . ASP A 1 190 ? 21.704 4.178 -15.216 1.00 68.00 190 ASP A C 1
ATOM 1536 O O . ASP A 1 190 ? 22.548 4.919 -14.719 1.00 68.00 190 ASP A O 1
ATOM 1540 N N . ILE A 1 191 ? 20.995 3.324 -14.466 1.00 63.56 191 ILE A N 1
ATOM 1541 C CA . ILE A 1 191 ? 21.127 3.196 -13.007 1.00 63.56 191 ILE A CA 1
ATOM 1542 C C . ILE A 1 191 ? 22.249 2.191 -12.669 1.00 63.56 191 ILE A C 1
ATOM 1544 O O . ILE A 1 191 ? 22.395 1.181 -13.349 1.00 63.56 191 ILE A O 1
ATOM 1548 N N . THR A 1 192 ? 23.032 2.429 -11.610 1.00 59.62 192 THR A N 1
ATOM 1549 C CA . THR A 1 192 ? 24.115 1.532 -11.143 1.00 59.62 192 THR A CA 1
ATOM 1550 C C . THR A 1 192 ? 23.842 0.941 -9.750 1.00 59.62 192 THR A C 1
ATOM 1552 O O . THR A 1 192 ? 23.085 1.511 -8.965 1.00 59.62 192 THR A O 1
ATOM 1555 N N . GLU A 1 193 ? 24.455 -0.203 -9.428 1.00 48.00 193 GLU A N 1
ATOM 1556 C CA . GLU A 1 193 ? 24.292 -0.901 -8.139 1.00 48.00 193 GLU A CA 1
ATOM 1557 C C . GLU A 1 193 ? 24.919 -0.121 -6.970 1.00 48.00 193 GLU A C 1
ATOM 1559 O O . GLU A 1 193 ? 26.002 0.441 -7.123 1.00 48.00 193 GLU A O 1
ATOM 1564 N N . ASP A 1 194 ? 24.243 -0.078 -5.816 1.00 49.62 194 ASP A N 1
ATOM 1565 C CA . ASP A 1 194 ? 24.789 0.462 -4.560 1.00 49.62 194 ASP A CA 1
ATOM 1566 C C . ASP A 1 194 ? 24.005 -0.111 -3.357 1.00 49.62 194 ASP A C 1
ATOM 1568 O O . ASP A 1 194 ? 22.777 -0.245 -3.414 1.00 49.62 194 ASP A O 1
ATOM 1572 N N . GLU A 1 195 ? 24.700 -0.445 -2.265 1.00 38.59 195 GLU A N 1
ATOM 1573 C CA . GLU A 1 195 ? 24.122 -1.029 -1.042 1.00 38.59 195 GLU A CA 1
ATOM 1574 C C . GLU A 1 195 ? 23.651 0.045 -0.043 1.00 38.59 195 GLU A C 1
ATOM 1576 O O . GLU A 1 195 ? 24.351 1.028 0.208 1.00 38.59 195 GLU A O 1
ATOM 1581 N N . GLU A 1 196 ? 22.495 -0.159 0.608 1.00 37.69 196 GLU A N 1
ATOM 1582 C CA . GLU A 1 196 ? 22.164 0.574 1.839 1.00 37.69 196 GLU A CA 1
ATOM 1583 C C . GLU A 1 196 ? 21.216 -0.203 2.778 1.00 37.69 196 GLU A C 1
ATOM 1585 O O . GLU A 1 196 ? 20.251 -0.842 2.349 1.00 37.69 196 GLU A O 1
ATOM 1590 N N . THR A 1 197 ? 21.475 -0.085 4.084 1.00 32.47 197 THR A N 1
ATOM 1591 C CA . THR A 1 197 ? 20.651 -0.562 5.211 1.00 32.47 197 THR A CA 1
ATOM 1592 C C . THR A 1 197 ? 20.443 0.571 6.211 1.00 32.47 197 THR A C 1
ATOM 1594 O O . THR A 1 197 ? 21.405 1.280 6.512 1.00 32.47 197 THR A O 1
ATOM 1597 N N . ARG A 1 198 ? 19.241 0.717 6.795 1.00 35.00 198 ARG A N 1
ATOM 1598 C CA . ARG A 1 198 ? 18.998 1.618 7.942 1.00 35.00 198 ARG A CA 1
ATOM 1599 C C . ARG A 1 198 ? 17.935 1.080 8.905 1.00 35.00 198 ARG A C 1
ATOM 1601 O O . ARG A 1 198 ? 16.938 0.513 8.476 1.00 35.00 198 ARG A O 1
ATOM 1608 N N . ASP A 1 199 ? 18.158 1.334 10.195 1.00 32.06 199 ASP A N 1
ATOM 1609 C CA . ASP A 1 199 ? 17.329 0.944 11.345 1.00 32.06 199 ASP A CA 1
ATOM 1610 C C . ASP A 1 199 ? 16.560 2.163 11.907 1.00 32.06 199 ASP A C 1
ATOM 1612 O O . ASP A 1 199 ? 17.084 3.279 11.909 1.00 32.06 199 ASP A O 1
ATOM 1616 N N . THR A 1 200 ? 15.318 1.974 12.374 1.00 37.25 200 THR A N 1
ATOM 1617 C CA . THR A 1 200 ? 14.488 3.031 13.004 1.00 37.25 200 THR A CA 1
ATOM 1618 C C . THR A 1 200 ? 13.610 2.496 14.151 1.00 37.25 200 THR A C 1
ATOM 1620 O O . THR A 1 200 ? 13.344 1.297 14.267 1.00 37.25 200 THR A O 1
ATOM 1623 N N . GLU A 1 201 ? 13.181 3.394 15.047 1.00 44.50 201 GLU A N 1
ATOM 1624 C CA . GLU A 1 201 ? 12.442 3.102 16.290 1.00 44.50 201 GLU A CA 1
ATOM 1625 C C . GLU A 1 201 ? 10.971 2.651 16.104 1.00 44.50 201 GLU A C 1
ATOM 1627 O O . GLU A 1 201 ? 10.373 2.749 15.035 1.00 44.50 201 GLU A O 1
ATOM 1632 N N . TYR A 1 202 ? 10.371 2.111 17.176 1.00 55.28 202 TYR A N 1
ATOM 1633 C CA . TYR A 1 202 ? 9.191 1.234 17.136 1.00 55.28 202 TYR A CA 1
ATOM 1634 C C . TYR A 1 202 ? 7.835 1.941 17.349 1.00 55.28 202 TYR A C 1
ATOM 1636 O O . TYR A 1 202 ? 7.426 2.208 18.479 1.00 55.28 202 TYR A O 1
ATOM 1644 N N . ASN A 1 203 ? 7.079 2.130 16.261 1.00 63.62 203 ASN A N 1
ATOM 1645 C CA . ASN A 1 203 ? 5.652 2.485 16.252 1.00 63.62 203 ASN A CA 1
ATOM 1646 C C . ASN A 1 203 ? 4.915 1.727 15.128 1.00 63.62 203 ASN A C 1
ATOM 1648 O O . ASN A 1 203 ? 5.551 1.257 14.184 1.00 63.62 203 ASN A O 1
ATOM 1652 N N . PHE A 1 204 ? 3.581 1.614 15.207 1.00 80.12 204 PHE A N 1
ATOM 1653 C CA . PHE A 1 204 ? 2.779 1.165 14.061 1.00 80.12 204 PHE A CA 1
ATOM 1654 C C . PHE A 1 204 ? 2.334 2.361 13.224 1.00 80.12 204 PHE A C 1
ATOM 1656 O O . PHE A 1 204 ? 1.898 3.354 13.793 1.00 80.12 204 PHE A O 1
ATOM 1663 N N . VAL A 1 205 ? 2.367 2.251 11.896 1.00 85.12 205 VAL A N 1
ATOM 1664 C CA . VAL A 1 205 ? 1.790 3.253 10.983 1.00 85.12 205 VAL A CA 1
ATOM 1665 C C . VAL A 1 205 ? 0.533 2.681 10.336 1.00 85.12 205 VAL A C 1
ATOM 1667 O O . VAL A 1 205 ? 0.563 1.588 9.770 1.00 85.12 205 VAL A O 1
ATOM 1670 N N . LEU A 1 206 ? -0.580 3.407 10.417 1.00 88.69 206 LEU A N 1
ATOM 1671 C CA . LEU A 1 206 ? -1.816 3.076 9.716 1.00 88.69 206 LEU A CA 1
ATOM 1672 C C . LEU A 1 206 ? -1.802 3.722 8.330 1.00 88.69 206 LEU A C 1
ATOM 1674 O O . LEU A 1 206 ? -1.758 4.944 8.212 1.00 88.69 206 LEU A O 1
ATOM 1678 N N . LEU A 1 207 ? -1.880 2.903 7.286 1.00 87.69 207 LEU A N 1
ATOM 1679 C CA . LEU A 1 207 ? -1.893 3.370 5.906 1.00 87.69 207 LEU A CA 1
ATOM 1680 C C . LEU A 1 207 ? -3.292 3.292 5.293 1.00 87.69 207 LEU A C 1
ATOM 1682 O O . LEU A 1 207 ? -3.953 2.250 5.423 1.00 87.69 207 LEU A O 1
ATOM 1686 N N . PRO A 1 208 ? -3.721 4.344 4.573 1.00 84.62 208 PRO A N 1
ATOM 1687 C CA . PRO A 1 208 ? -4.921 4.283 3.765 1.00 84.62 208 PRO A CA 1
ATOM 1688 C C . PRO A 1 208 ? -4.630 3.430 2.530 1.00 84.62 208 PRO A C 1
ATOM 1690 O O . PRO A 1 208 ? -3.773 3.762 1.714 1.00 84.62 208 PRO A O 1
ATOM 1693 N N . LEU A 1 209 ? -5.345 2.315 2.390 1.00 82.44 209 LEU A N 1
ATOM 1694 C CA . LEU A 1 209 ? -5.256 1.437 1.228 1.00 82.44 209 LEU A CA 1
ATOM 1695 C C . LEU A 1 209 ? -6.646 1.112 0.687 1.00 82.44 209 LEU A C 1
ATOM 1697 O O . LEU A 1 209 ? -7.661 1.233 1.369 1.00 82.44 209 LEU A O 1
ATOM 1701 N N . GLY A 1 210 ? -6.667 0.613 -0.545 1.00 74.31 210 GLY A N 1
ATOM 1702 C CA . GLY A 1 210 ? -7.897 0.227 -1.221 1.00 74.31 210 GLY A CA 1
ATOM 1703 C C . GLY A 1 210 ? -8.499 1.373 -2.014 1.00 74.31 210 GLY A C 1
ATOM 1704 O O . GLY A 1 210 ? -7.929 2.457 -2.118 1.00 74.31 210 GLY A O 1
ATOM 1705 N N . ARG A 1 211 ? -9.625 1.080 -2.654 1.00 76.50 211 ARG A N 1
ATOM 1706 C CA . ARG A 1 211 ? -10.275 1.965 -3.617 1.00 76.50 211 ARG A CA 1
ATOM 1707 C C . ARG A 1 211 ? -11.764 2.002 -3.291 1.00 76.50 211 ARG A C 1
ATOM 1709 O O . ARG A 1 211 ? -12.291 0.982 -2.854 1.00 76.50 211 ARG A O 1
ATOM 1716 N N . PRO A 1 212 ? -12.456 3.118 -3.539 1.00 70.62 212 PRO A N 1
ATOM 1717 C CA . PRO A 1 212 ? -13.861 3.247 -3.172 1.00 70.62 212 PRO A CA 1
ATOM 1718 C C . PRO A 1 212 ? -14.842 2.501 -4.096 1.00 70.62 212 PRO A C 1
ATOM 1720 O O . PRO A 1 212 ? -16.045 2.620 -3.890 1.00 70.62 212 PRO A O 1
ATOM 1723 N N . GLY A 1 213 ? -14.376 1.749 -5.103 1.00 81.06 213 GLY A N 1
ATOM 1724 C CA . GLY A 1 213 ? -15.248 1.090 -6.079 1.00 81.06 213 GLY A CA 1
ATOM 1725 C C . GLY A 1 213 ? -14.524 0.154 -7.053 1.00 81.06 213 GLY A C 1
ATOM 1726 O O . GLY A 1 213 ? -13.317 -0.097 -6.935 1.00 81.06 213 GLY A O 1
ATOM 1727 N N . ALA A 1 214 ? -15.278 -0.354 -8.032 1.00 82.94 214 ALA A N 1
ATOM 1728 C CA . ALA A 1 214 ? -14.779 -1.240 -9.080 1.00 82.94 214 ALA A CA 1
ATOM 1729 C C . ALA A 1 214 ? -13.815 -0.544 -10.054 1.00 82.94 214 ALA A C 1
ATOM 1731 O O . ALA A 1 214 ? -13.933 0.645 -10.344 1.00 82.94 214 ALA A O 1
ATOM 1732 N N . ASN A 1 215 ? -12.876 -1.319 -10.606 1.00 78.81 215 ASN A N 1
ATOM 1733 C CA . ASN A 1 215 ? -12.097 -0.909 -11.773 1.00 78.81 215 ASN A CA 1
ATOM 1734 C C . ASN A 1 215 ? -12.567 -1.710 -12.969 1.00 78.81 215 ASN A C 1
ATOM 1736 O O . ASN A 1 215 ? -12.461 -2.936 -12.978 1.00 78.81 215 ASN A O 1
ATOM 1740 N N . TYR A 1 216 ? -13.055 -1.005 -13.976 1.00 83.50 216 TYR A N 1
ATOM 1741 C CA . TYR A 1 216 ? -13.461 -1.637 -15.212 1.00 83.50 216 TYR A CA 1
ATOM 1742 C C . TYR A 1 216 ? -12.293 -1.658 -16.190 1.00 83.50 216 TYR A C 1
ATOM 1744 O O . TYR A 1 216 ? -11.547 -0.689 -16.310 1.00 83.50 216 TYR A O 1
ATOM 1752 N N . ARG A 1 217 ? -12.119 -2.792 -16.867 1.00 81.19 217 ARG A N 1
ATOM 1753 C CA . ARG A 1 217 ? -10.965 -3.066 -17.735 1.00 81.19 217 ARG A CA 1
ATOM 1754 C C . ARG A 1 217 ? -10.849 -2.103 -18.924 1.00 81.19 217 ARG A C 1
ATOM 1756 O O . ARG A 1 217 ? -9.757 -1.890 -19.432 1.00 81.19 217 ARG A O 1
ATOM 1763 N N . ASP A 1 218 ? -11.972 -1.571 -19.371 1.00 84.94 218 ASP A N 1
ATOM 1764 C CA . ASP A 1 218 ? -12.139 -0.613 -20.466 1.00 84.94 218 ASP A CA 1
ATOM 1765 C C . ASP A 1 218 ? -11.971 0.850 -20.029 1.00 84.94 218 ASP A C 1
ATOM 1767 O O . ASP A 1 218 ? -12.005 1.741 -20.872 1.00 84.94 218 ASP A O 1
ATOM 1771 N N . ILE A 1 219 ? -11.766 1.117 -18.736 1.00 79.06 219 ILE A N 1
ATOM 1772 C CA . ILE A 1 219 ? -11.448 2.458 -18.246 1.00 79.06 219 ILE A CA 1
ATOM 1773 C C . ILE A 1 219 ? -9.940 2.547 -18.044 1.00 79.06 219 ILE A C 1
ATOM 1775 O O . ILE A 1 219 ? -9.370 1.845 -17.208 1.00 79.06 219 ILE A O 1
ATOM 1779 N N . VAL A 1 220 ? -9.298 3.451 -18.784 1.00 70.38 220 VAL A N 1
ATOM 1780 C CA . VAL A 1 220 ? -7.918 3.849 -18.499 1.00 70.38 220 VAL A CA 1
ATOM 1781 C C . VAL A 1 220 ? -7.938 4.677 -17.213 1.00 70.38 220 VAL A C 1
ATOM 1783 O O . VAL A 1 220 ? -8.583 5.727 -17.187 1.00 70.38 220 VAL A O 1
ATOM 1786 N N . PRO A 1 221 ? -7.279 4.236 -16.131 1.00 61.22 221 PRO A N 1
ATOM 1787 C CA . PRO A 1 221 ? -7.316 4.980 -14.882 1.00 61.22 221 PRO A CA 1
ATOM 1788 C C . PRO A 1 221 ? -6.590 6.319 -15.027 1.00 61.22 221 PRO A C 1
ATOM 1790 O O . PRO A 1 221 ? -5.522 6.393 -15.638 1.00 61.22 221 PRO A O 1
ATOM 1793 N N . THR A 1 222 ? -7.145 7.369 -14.433 1.00 55.12 222 THR A N 1
ATOM 1794 C CA . THR A 1 222 ? -6.513 8.689 -14.374 1.00 55.12 222 THR A CA 1
ATOM 1795 C C . THR A 1 222 ? -5.413 8.739 -13.310 1.00 55.12 222 THR A C 1
ATOM 1797 O O . THR A 1 222 ? -5.475 8.050 -12.285 1.00 55.12 222 THR A O 1
ATOM 1800 N N . SER A 1 223 ? -4.389 9.572 -13.535 1.00 47.94 223 SER A N 1
ATOM 1801 C CA . SER A 1 223 ? -3.365 9.873 -12.527 1.00 47.94 223 SER A CA 1
ATOM 1802 C C . SER A 1 223 ? -3.994 10.284 -11.192 1.00 47.94 223 SER A C 1
ATOM 1804 O O . SER A 1 223 ? -4.917 11.094 -11.151 1.00 47.94 223 SER A O 1
ATOM 1806 N N . GLY A 1 224 ? -3.525 9.702 -10.082 1.00 47.50 224 GLY A N 1
ATOM 1807 C CA . GLY A 1 224 ? -3.955 10.084 -8.727 1.00 47.50 224 GLY A CA 1
ATOM 1808 C C . GLY A 1 224 ? -5.365 9.638 -8.291 1.00 47.50 224 GLY A C 1
ATOM 1809 O O . GLY A 1 224 ? -5.860 10.098 -7.254 1.00 47.50 224 GLY A O 1
ATOM 1810 N N . SER A 1 225 ? -6.029 8.735 -9.026 1.00 45.09 225 SER A N 1
ATOM 1811 C CA . SER A 1 225 ? -7.405 8.285 -8.737 1.00 45.09 225 SER A CA 1
ATOM 1812 C C . SER A 1 225 ? -7.538 7.241 -7.613 1.00 45.09 225 SER A C 1
ATOM 1814 O O . SER A 1 225 ? -8.562 6.569 -7.520 1.00 45.09 225 SER A O 1
ATOM 1816 N N . GLY A 1 226 ? -6.534 7.091 -6.742 1.00 45.38 226 GLY A N 1
ATOM 1817 C CA . GLY A 1 226 ? -6.586 6.120 -5.646 1.00 45.38 226 GLY A CA 1
ATOM 1818 C C . GLY A 1 226 ? -6.511 4.693 -6.179 1.00 45.38 226 GLY A C 1
ATOM 1819 O O . GLY A 1 226 ? -7.500 3.971 -6.257 1.00 45.38 226 GLY A O 1
ATOM 1820 N N . GLY A 1 227 ? -5.297 4.300 -6.558 1.00 41.75 227 GLY A N 1
ATOM 1821 C CA . GLY A 1 227 ? -4.972 2.969 -7.035 1.00 41.75 227 GLY A CA 1
ATOM 1822 C C . GLY A 1 227 ? -5.352 2.755 -8.495 1.00 41.75 227 GLY A C 1
ATOM 1823 O O . GLY A 1 227 ? -6.484 2.448 -8.817 1.00 41.75 227 GLY A O 1
ATOM 1824 N N . GLY A 1 228 ? -4.365 2.742 -9.377 1.00 37.28 228 GLY A N 1
ATOM 1825 C CA . GLY A 1 228 ? -4.561 2.250 -10.739 1.00 37.28 228 GLY A CA 1
ATOM 1826 C C . GLY A 1 228 ? -4.123 3.207 -11.819 1.00 37.28 228 GLY A C 1
ATOM 1827 O O . GLY A 1 228 ? -4.050 2.746 -12.950 1.00 37.28 228 GLY A O 1
ATOM 1828 N N . SER A 1 229 ? -3.756 4.453 -11.500 1.00 38.44 229 SER A N 1
ATOM 1829 C CA . SER A 1 229 ? -2.969 5.232 -12.451 1.00 38.44 229 SER A CA 1
ATOM 1830 C C . SER A 1 229 ? -1.839 4.354 -12.975 1.00 38.44 229 SER A C 1
ATOM 1832 O O . SER A 1 229 ? -1.120 3.728 -12.190 1.00 38.44 229 SER A O 1
ATOM 1834 N N . LEU A 1 230 ? -1.691 4.320 -14.298 1.00 37.44 230 LEU A N 1
ATOM 1835 C CA . LEU A 1 230 ? -0.547 3.694 -14.951 1.00 37.44 230 LEU A CA 1
ATOM 1836 C C . LEU A 1 230 ? 0.777 4.269 -14.422 1.00 37.44 230 LEU A C 1
ATOM 1838 O O . LEU A 1 230 ? 1.813 3.646 -14.605 1.00 37.44 230 LEU A O 1
ATOM 1842 N N . PHE A 1 231 ? 0.746 5.416 -13.735 1.00 44.16 231 PHE A N 1
ATOM 1843 C CA . PHE A 1 231 ? 1.887 6.057 -13.101 1.00 44.16 231 PHE A CA 1
ATOM 1844 C C . PHE A 1 231 ? 1.467 6.639 -11.743 1.00 44.16 231 PHE A C 1
ATOM 1846 O O . PHE A 1 231 ? 0.701 7.604 -11.694 1.00 44.16 231 PHE A O 1
ATOM 1853 N N . SER A 1 232 ? 1.954 6.086 -10.627 1.00 48.56 232 SER A N 1
ATOM 1854 C CA . SER A 1 232 ? 2.065 6.935 -9.438 1.00 48.56 232 SER A CA 1
ATOM 1855 C C . SER A 1 232 ? 3.066 8.025 -9.802 1.00 48.56 232 SER A C 1
ATOM 1857 O O . SER A 1 232 ? 4.200 7.723 -10.175 1.00 48.56 232 SER A O 1
ATOM 1859 N N . GLU A 1 233 ? 2.632 9.282 -9.805 1.00 49.44 233 GLU A N 1
ATOM 1860 C CA . GLU A 1 233 ? 3.523 10.402 -10.125 1.00 49.44 233 GLU A CA 1
ATOM 1861 C C . GLU A 1 233 ? 4.537 10.642 -9.005 1.00 49.44 233 GLU A C 1
ATOM 1863 O O . GLU A 1 233 ? 5.566 11.262 -9.247 1.00 49.44 233 GLU A O 1
ATOM 1868 N N . SER A 1 234 ? 4.286 10.068 -7.824 1.00 58.69 234 SER A N 1
ATOM 1869 C CA . SER A 1 234 ? 5.136 10.176 -6.653 1.00 58.69 234 SER A CA 1
ATOM 1870 C C . SER A 1 234 ? 5.471 8.810 -6.060 1.00 58.69 234 SER A C 1
ATOM 1872 O O . SER A 1 234 ? 4.615 7.941 -5.899 1.00 58.69 234 SER A O 1
ATOM 1874 N N . VAL A 1 235 ? 6.737 8.645 -5.692 1.00 60.50 235 VAL A N 1
ATOM 1875 C CA . VAL A 1 235 ? 7.235 7.525 -4.878 1.00 60.50 235 VAL A CA 1
ATOM 1876 C C . VAL A 1 235 ? 6.805 7.647 -3.407 1.00 60.50 235 VAL A C 1
ATOM 1878 O O . VAL A 1 235 ? 6.905 6.695 -2.636 1.00 60.50 235 VAL A O 1
ATOM 1881 N N . TYR A 1 236 ? 6.295 8.820 -3.026 1.00 72.12 236 TYR A N 1
ATOM 1882 C CA . TYR A 1 236 ? 5.694 9.123 -1.735 1.00 72.12 236 TYR A CA 1
ATOM 1883 C C . TYR A 1 236 ? 4.181 8.841 -1.769 1.00 72.12 236 TYR A C 1
ATOM 1885 O O . TYR A 1 236 ? 3.345 9.729 -1.604 1.00 72.12 236 TYR A O 1
ATOM 1893 N N . ASP A 1 237 ? 3.838 7.576 -2.020 1.00 75.94 237 ASP A N 1
ATOM 1894 C CA . ASP A 1 237 ? 2.469 7.052 -2.019 1.00 75.94 237 ASP A CA 1
ATOM 1895 C C . ASP A 1 237 ? 2.322 5.969 -0.931 1.00 75.94 237 ASP A C 1
ATOM 1897 O O . ASP A 1 237 ? 3.243 5.165 -0.734 1.00 75.94 237 ASP A O 1
ATOM 1901 N N . PRO A 1 238 ? 1.181 5.893 -0.219 1.00 77.25 238 PRO A N 1
ATOM 1902 C CA . PRO A 1 238 ? 0.964 4.896 0.833 1.00 77.25 238 PRO A CA 1
ATOM 1903 C C . PRO A 1 238 ? 1.088 3.435 0.356 1.00 77.25 238 PRO A C 1
ATOM 1905 O O . PRO A 1 238 ? 1.368 2.547 1.162 1.00 77.25 238 PRO A O 1
ATOM 1908 N N . ILE A 1 239 ? 0.893 3.136 -0.932 1.00 76.12 239 ILE A N 1
ATOM 1909 C CA . ILE A 1 239 ? 1.069 1.785 -1.490 1.00 76.12 239 ILE A CA 1
ATOM 1910 C C . ILE A 1 239 ? 2.556 1.422 -1.594 1.00 76.12 239 ILE A C 1
ATOM 1912 O O . ILE A 1 239 ? 2.939 0.277 -1.313 1.00 76.12 239 ILE A O 1
ATOM 1916 N N . ASP A 1 240 ? 3.382 2.388 -1.989 1.00 73.81 240 ASP A N 1
ATOM 1917 C CA . ASP A 1 240 ? 4.796 2.176 -2.295 1.00 73.81 240 ASP A CA 1
ATOM 1918 C C . ASP A 1 240 ? 5.698 2.367 -1.074 1.00 73.81 240 ASP A C 1
ATOM 1920 O O . ASP A 1 240 ? 6.722 1.689 -0.979 1.00 73.81 240 ASP A O 1
ATOM 1924 N N . PHE A 1 241 ? 5.270 3.165 -0.089 1.00 76.88 241 PHE A N 1
ATOM 1925 C CA . PHE A 1 241 ? 6.002 3.469 1.146 1.00 76.88 241 PHE A CA 1
ATOM 1926 C C . PHE A 1 241 ? 6.627 2.234 1.814 1.00 76.88 241 PHE A C 1
ATOM 1928 O O . PHE A 1 241 ? 7.820 2.198 2.107 1.00 76.88 241 PHE A O 1
ATOM 1935 N N . CYS A 1 242 ? 5.843 1.171 2.003 1.00 77.06 242 CYS A N 1
ATOM 1936 C CA . CYS A 1 242 ? 6.334 -0.059 2.622 1.00 77.06 242 CYS A CA 1
ATOM 1937 C C . CYS A 1 242 ? 7.291 -0.851 1.726 1.00 77.06 242 CYS A C 1
ATOM 1939 O O . CYS A 1 242 ? 8.220 -1.471 2.228 1.00 77.06 242 CYS A O 1
ATOM 1941 N N . THR A 1 243 ? 7.072 -0.857 0.408 1.00 74.25 243 THR A N 1
ATOM 1942 C CA . THR A 1 243 ? 7.964 -1.546 -0.543 1.00 74.25 243 THR A CA 1
ATOM 1943 C C . THR A 1 243 ? 9.348 -0.918 -0.504 1.00 74.25 243 THR A C 1
ATOM 1945 O O . THR A 1 243 ? 10.363 -1.605 -0.419 1.00 74.25 243 THR A O 1
ATOM 1948 N N . VAL A 1 244 ? 9.337 0.408 -0.558 1.00 70.69 244 VAL A N 1
ATOM 1949 C CA . VAL A 1 244 ? 10.483 1.303 -0.583 1.00 70.69 244 VAL A CA 1
ATOM 1950 C C . VAL A 1 244 ? 11.325 1.116 0.681 1.00 70.69 244 VAL A C 1
ATOM 1952 O O . VAL A 1 244 ? 12.526 0.888 0.593 1.00 70.69 244 VAL A O 1
ATOM 1955 N N . LEU A 1 245 ? 10.684 1.066 1.849 1.00 72.75 245 LEU A N 1
ATOM 1956 C CA . LEU A 1 245 ? 11.370 0.889 3.130 1.00 72.75 245 LEU A CA 1
ATOM 1957 C C . LEU A 1 245 ? 11.636 -0.578 3.517 1.00 72.75 245 LEU A C 1
ATOM 1959 O O . LEU A 1 245 ? 12.105 -0.833 4.619 1.00 72.75 245 LEU A O 1
ATOM 1963 N N . GLY A 1 246 ? 11.288 -1.557 2.671 1.00 71.50 246 GLY A N 1
ATOM 1964 C CA . GLY A 1 246 ? 11.384 -2.982 3.030 1.00 71.50 246 GLY A CA 1
ATOM 1965 C C . GLY A 1 246 ? 10.490 -3.381 4.210 1.00 71.50 246 GLY A C 1
ATOM 1966 O O . GLY A 1 246 ? 10.648 -4.462 4.784 1.00 71.50 246 GLY A O 1
ATOM 1967 N N . LEU A 1 247 ? 9.532 -2.518 4.560 1.00 76.81 247 LEU A N 1
ATOM 1968 C CA . LEU A 1 247 ? 8.669 -2.705 5.702 1.00 76.81 247 LEU A CA 1
ATOM 1969 C C . LEU A 1 247 ? 7.536 -3.670 5.348 1.00 76.81 247 LEU A C 1
ATOM 1971 O O . LEU A 1 247 ? 6.861 -3.547 4.320 1.00 76.81 247 LEU A O 1
ATOM 1975 N N . PRO A 1 248 ? 7.258 -4.616 6.227 1.00 82.25 248 PRO A N 1
ATOM 1976 C CA . PRO A 1 248 ? 6.088 -5.465 6.108 1.00 82.25 248 PRO A CA 1
ATOM 1977 C C . PRO A 1 248 ? 4.798 -4.744 6.435 1.00 82.25 248 PRO A C 1
ATOM 1979 O O . PRO A 1 248 ? 4.696 -3.829 7.256 1.00 82.25 248 PRO A O 1
ATOM 1982 N N . GLN A 1 249 ? 3.783 -5.259 5.767 1.00 87.19 249 GLN A N 1
ATOM 1983 C CA . GLN A 1 249 ? 2.534 -4.572 5.572 1.00 87.19 249 GLN A CA 1
ATOM 1984 C C . GLN A 1 249 ? 1.412 -5.607 5.505 1.00 87.19 249 GLN A C 1
ATOM 1986 O O . GLN A 1 249 ? 1.103 -6.123 4.422 1.00 87.19 249 GLN A O 1
ATOM 1991 N N . PRO A 1 250 ? 0.818 -5.981 6.648 1.00 89.94 250 PRO A N 1
ATOM 1992 C CA . PRO A 1 250 ? -0.469 -6.644 6.659 1.00 89.94 250 PRO A CA 1
ATOM 1993 C C . PRO A 1 250 ? -1.559 -5.731 6.091 1.00 89.94 250 PRO A C 1
ATOM 1995 O O . PRO A 1 250 ? -1.730 -4.592 6.520 1.00 89.94 250 PRO A O 1
ATOM 1998 N N . VAL A 1 251 ? -2.330 -6.277 5.157 1.00 91.88 251 VAL A N 1
ATOM 1999 C CA . VAL A 1 251 ? -3.564 -5.701 4.621 1.00 91.88 251 VAL A CA 1
ATOM 2000 C C . VAL A 1 251 ? -4.736 -6.434 5.257 1.00 91.88 251 VAL A C 1
ATOM 2002 O O . VAL A 1 251 ? -4.812 -7.662 5.200 1.00 91.88 251 VAL A O 1
ATOM 2005 N N . ILE A 1 252 ? -5.632 -5.669 5.868 1.00 93.31 252 ILE A N 1
ATOM 2006 C CA . ILE A 1 252 ? -6.706 -6.150 6.729 1.00 93.31 252 ILE A CA 1
ATOM 2007 C C . ILE A 1 252 ? -8.038 -5.681 6.139 1.00 93.31 252 ILE A C 1
ATOM 2009 O O . ILE A 1 252 ? -8.264 -4.473 6.064 1.00 93.31 252 ILE A O 1
ATOM 2013 N N . PRO A 1 253 ? -8.937 -6.588 5.735 1.00 94.06 253 PRO A N 1
ATOM 2014 C CA . PRO A 1 253 ? -10.314 -6.236 5.401 1.00 94.06 253 PRO A CA 1
ATOM 2015 C C . PRO A 1 253 ? -11.054 -5.725 6.640 1.00 94.06 253 PRO A C 1
ATOM 2017 O O . PRO A 1 253 ? -11.074 -6.405 7.665 1.00 94.06 253 PRO A O 1
ATOM 2020 N N . ILE A 1 254 ? -11.648 -4.532 6.556 1.00 94.69 254 ILE A N 1
ATOM 2021 C CA . ILE A 1 254 ? -12.320 -3.873 7.694 1.00 94.69 254 ILE A CA 1
ATOM 2022 C C . ILE A 1 254 ? -13.766 -3.463 7.404 1.00 94.69 254 ILE A C 1
ATOM 2024 O O . ILE A 1 254 ? -14.488 -3.099 8.326 1.00 94.69 254 ILE A O 1
ATOM 2028 N N . GLY A 1 255 ? -14.203 -3.515 6.147 1.00 93.38 255 GLY A N 1
ATOM 2029 C CA . GLY A 1 255 ? -15.569 -3.171 5.772 1.00 93.38 255 GLY A CA 1
ATOM 2030 C C . GLY A 1 255 ? -15.788 -3.236 4.269 1.00 93.38 255 GLY A C 1
ATOM 2031 O O . GLY A 1 255 ? -14.992 -3.824 3.538 1.00 93.38 255 GLY A O 1
ATOM 2032 N N . GLN A 1 256 ? -16.862 -2.603 3.811 1.00 93.88 256 GLN A N 1
ATOM 2033 C CA . GLN A 1 256 ? -17.226 -2.524 2.401 1.00 93.88 256 GLN A CA 1
ATOM 2034 C C . GLN A 1 256 ? -17.893 -1.183 2.086 1.00 93.88 256 GLN A C 1
ATOM 2036 O O . GLN A 1 256 ? -18.591 -0.628 2.935 1.00 93.88 256 GLN A O 1
ATOM 2041 N N . ASN A 1 257 ? -17.669 -0.673 0.879 1.00 91.06 257 ASN A N 1
ATOM 2042 C CA . ASN A 1 257 ? -18.288 0.533 0.350 1.00 91.06 257 ASN A CA 1
ATOM 2043 C C . ASN A 1 257 ? -19.274 0.147 -0.765 1.00 91.06 257 ASN A C 1
ATOM 2045 O O . ASN A 1 257 ? -18.848 -0.530 -1.706 1.00 91.06 257 ASN A O 1
ATOM 2049 N N . PRO A 1 258 ? -20.557 0.541 -0.691 1.00 92.56 258 PRO A N 1
ATOM 2050 C CA . PRO A 1 258 ? -21.476 0.338 -1.803 1.00 92.56 258 PRO A CA 1
ATOM 2051 C C . PRO A 1 258 ? -21.058 1.185 -3.014 1.00 92.56 258 PRO A C 1
ATOM 2053 O O . PRO A 1 258 ? -20.561 2.304 -2.861 1.00 92.56 258 PRO A O 1
ATOM 2056 N N . TYR A 1 259 ? -21.273 0.660 -4.217 1.00 90.62 259 TYR A N 1
ATOM 2057 C CA . TYR A 1 259 ? -21.135 1.385 -5.477 1.00 90.62 259 TYR A CA 1
ATOM 2058 C C . TYR A 1 259 ? -22.169 0.893 -6.490 1.00 90.62 259 TYR A C 1
ATOM 2060 O O . TYR A 1 259 ? -22.550 -0.273 -6.480 1.00 90.62 259 TYR A O 1
ATOM 2068 N N . GLU A 1 260 ? -22.580 1.768 -7.402 1.00 93.75 260 GLU A N 1
ATOM 2069 C CA . GLU A 1 260 ? -23.449 1.376 -8.511 1.00 93.75 260 GLU A CA 1
ATOM 2070 C C . GLU A 1 260 ? -22.625 0.755 -9.639 1.00 93.75 260 GLU A C 1
ATOM 2072 O O . GLU A 1 260 ? -21.700 1.370 -10.188 1.00 93.75 260 GLU A O 1
ATOM 2077 N N . SER A 1 261 ? -22.939 -0.492 -9.976 1.00 92.44 261 SER A N 1
ATOM 2078 C CA . SER A 1 261 ? -22.274 -1.208 -11.053 1.00 92.44 261 SER A CA 1
ATOM 2079 C C . SER A 1 261 ? -22.852 -0.797 -12.395 1.00 92.44 261 SER A C 1
ATOM 2081 O O . SER A 1 261 ? -24.033 -0.988 -12.662 1.00 92.44 261 SER A O 1
ATOM 2083 N N . ARG A 1 262 ? -22.016 -0.289 -13.302 1.00 92.44 262 ARG A N 1
ATOM 2084 C CA . ARG A 1 262 ? -22.476 0.046 -14.662 1.00 92.44 262 ARG A CA 1
ATOM 2085 C C . ARG A 1 262 ? -22.716 -1.188 -15.538 1.00 92.44 262 ARG A C 1
ATOM 2087 O O . ARG A 1 262 ? -23.247 -1.053 -16.631 1.00 92.44 262 ARG A O 1
ATOM 2094 N N . VAL A 1 263 ? -22.263 -2.365 -15.094 1.00 93.06 263 VAL A N 1
ATOM 2095 C CA . VAL A 1 263 ? -22.426 -3.630 -15.828 1.00 93.06 263 VAL A CA 1
ATOM 2096 C C . VAL A 1 263 ? -23.736 -4.303 -15.442 1.00 93.06 263 VAL A C 1
ATOM 2098 O O . VAL A 1 263 ? -24.461 -4.761 -16.317 1.00 93.06 263 VAL A O 1
ATOM 2101 N N . THR A 1 264 ? -24.044 -4.360 -14.145 1.00 94.38 264 THR A N 1
ATOM 2102 C CA . THR A 1 264 ? -25.245 -5.041 -13.637 1.00 94.38 264 THR A CA 1
ATOM 2103 C C . THR A 1 264 ? -26.399 -4.084 -13.340 1.00 94.38 264 THR A C 1
ATOM 2105 O O . THR A 1 264 ? -27.513 -4.547 -13.124 1.00 94.38 264 THR A O 1
ATOM 2108 N N . ALA A 1 265 ? -26.146 -2.768 -13.339 1.00 93.69 265 ALA A N 1
ATOM 2109 C CA . ALA A 1 265 ? -27.077 -1.722 -12.905 1.00 93.69 265 ALA A CA 1
ATOM 2110 C C . ALA A 1 265 ? -27.604 -1.918 -11.470 1.00 93.69 265 ALA A C 1
ATOM 2112 O O . ALA A 1 265 ? -28.679 -1.429 -11.128 1.00 93.69 265 ALA A O 1
ATOM 2113 N N . ALA A 1 266 ? -26.854 -2.649 -10.643 1.00 96.44 266 ALA A N 1
ATOM 2114 C CA . ALA A 1 266 ? -27.183 -2.921 -9.254 1.00 96.44 266 ALA A CA 1
ATOM 2115 C C . ALA A 1 266 ? -26.130 -2.329 -8.313 1.00 96.44 266 ALA A C 1
ATOM 2117 O O . ALA A 1 266 ? -24.954 -2.183 -8.672 1.00 96.44 266 ALA A O 1
ATOM 2118 N N . THR A 1 267 ? -26.545 -2.074 -7.073 1.00 95.94 267 THR A N 1
ATOM 2119 C CA . THR A 1 267 ? -25.626 -1.764 -5.983 1.00 95.94 267 THR A CA 1
ATOM 2120 C C . THR A 1 267 ? -24.771 -2.995 -5.669 1.00 95.94 267 THR A C 1
ATOM 2122 O O . THR A 1 267 ? -25.267 -4.033 -5.228 1.00 95.94 267 THR A O 1
ATOM 2125 N N . GLU A 1 268 ? -23.466 -2.869 -5.867 1.00 94.56 268 GLU A N 1
ATOM 2126 C CA . GLU A 1 268 ? -22.447 -3.853 -5.510 1.00 94.56 268 GLU A CA 1
ATOM 2127 C C . GLU A 1 268 ? -21.538 -3.291 -4.402 1.00 94.56 268 GLU A C 1
ATOM 2129 O O . GLU A 1 268 ? -21.646 -2.127 -4.015 1.00 94.56 268 GLU A O 1
ATOM 2134 N N . TYR A 1 269 ? -20.639 -4.114 -3.854 1.00 92.75 269 TYR A N 1
ATOM 2135 C CA . TYR A 1 269 ? -19.831 -3.745 -2.689 1.00 92.75 269 TYR A CA 1
ATOM 2136 C C . TYR A 1 269 ? -18.337 -3.928 -2.945 1.00 92.75 269 TYR A C 1
ATOM 2138 O O . TYR A 1 269 ? -17.863 -5.028 -3.229 1.00 92.75 269 TYR A O 1
ATOM 2146 N N . ALA A 1 270 ? -17.579 -2.840 -2.808 1.00 91.75 270 ALA A N 1
ATOM 2147 C CA . ALA A 1 270 ? -16.126 -2.843 -2.894 1.00 91.75 270 ALA A CA 1
ATOM 2148 C C . ALA A 1 270 ? -15.511 -2.983 -1.490 1.00 91.75 270 ALA A C 1
ATOM 2150 O O . ALA A 1 270 ? -15.957 -2.304 -0.564 1.00 91.75 270 ALA A O 1
ATOM 2151 N N . PRO A 1 271 ? -14.475 -3.812 -1.292 1.00 93.06 271 PRO A N 1
ATOM 2152 C CA . PRO A 1 271 ? -13.843 -3.960 0.015 1.00 93.06 271 PRO A CA 1
ATOM 2153 C C . PRO A 1 271 ? -13.173 -2.669 0.503 1.00 93.06 271 PRO A C 1
ATOM 2155 O O . PRO A 1 271 ? -12.455 -1.999 -0.240 1.00 93.06 271 PRO A O 1
ATOM 2158 N N . ILE A 1 272 ? -13.333 -2.371 1.792 1.00 92.75 272 ILE A N 1
ATOM 2159 C CA . ILE A 1 272 ? -12.530 -1.381 2.512 1.00 92.75 272 ILE A CA 1
ATOM 2160 C C . ILE A 1 272 ? -11.478 -2.137 3.314 1.00 92.75 272 ILE A C 1
ATOM 2162 O O . ILE A 1 272 ? -11.799 -3.047 4.085 1.00 92.75 272 ILE A O 1
ATOM 2166 N N . VAL A 1 273 ? -10.220 -1.737 3.160 1.00 92.12 273 VAL A N 1
ATOM 2167 C CA . VAL A 1 273 ? -9.100 -2.328 3.889 1.00 92.12 273 VAL A CA 1
ATOM 2168 C C . VAL A 1 273 ? -8.330 -1.269 4.672 1.00 92.12 273 VAL A C 1
ATOM 2170 O O . VAL A 1 273 ? -8.270 -0.107 4.278 1.00 92.12 273 VAL A O 1
ATOM 2173 N N . ALA A 1 274 ? -7.704 -1.693 5.763 1.00 91.06 274 ALA A N 1
ATOM 2174 C CA . ALA A 1 274 ? -6.665 -0.949 6.459 1.00 91.06 274 ALA A CA 1
ATOM 2175 C C . ALA A 1 274 ? -5.334 -1.686 6.323 1.00 91.06 274 ALA A C 1
ATOM 2177 O O . ALA A 1 274 ? -5.299 -2.910 6.189 1.00 91.06 274 ALA A O 1
ATOM 2178 N N . SER A 1 275 ? -4.230 -0.950 6.391 1.00 90.31 275 SER A N 1
ATOM 2179 C CA . SER A 1 275 ? -2.901 -1.544 6.495 1.00 90.31 275 SER A CA 1
ATOM 2180 C C . SER A 1 275 ? -2.196 -1.048 7.738 1.00 90.31 275 SER A C 1
ATOM 2182 O O . SER A 1 275 ? -2.140 0.154 7.973 1.00 90.31 275 SER A O 1
ATOM 2184 N N . LEU A 1 276 ? -1.621 -1.974 8.499 1.00 88.31 276 LEU A N 1
ATOM 2185 C CA . LEU A 1 276 ? -0.790 -1.664 9.657 1.00 88.31 276 LEU A CA 1
ATOM 2186 C C . LEU A 1 276 ? 0.654 -1.978 9.304 1.00 88.31 276 LEU A C 1
ATOM 2188 O O . LEU A 1 276 ? 0.957 -3.093 8.914 1.00 88.31 276 LEU A O 1
ATOM 2192 N N . VAL A 1 277 ? 1.549 -1.017 9.448 1.00 84.75 277 VAL A N 1
ATOM 2193 C CA . VAL A 1 277 ? 2.969 -1.181 9.130 1.00 84.75 277 VAL A CA 1
ATOM 2194 C C . VAL A 1 277 ? 3.734 -1.229 10.428 1.00 84.75 277 VAL A C 1
ATOM 2196 O O . VAL A 1 277 ? 3.552 -0.351 11.267 1.00 84.75 277 VAL A O 1
ATOM 2199 N N . GLY A 1 278 ? 4.572 -2.246 10.595 1.00 72.12 278 GLY A N 1
ATOM 2200 C CA . GLY A 1 278 ? 5.467 -2.370 11.743 1.00 72.12 278 GLY A CA 1
ATOM 2201 C C . GLY A 1 278 ? 6.929 -2.427 11.317 1.00 72.12 278 GLY A C 1
ATOM 2202 O O . GLY A 1 278 ? 7.242 -2.473 10.130 1.00 72.12 278 GLY A O 1
ATOM 2203 N N . ARG A 1 279 ? 7.829 -2.471 12.302 1.00 68.69 279 ARG A N 1
ATOM 2204 C CA . ARG A 1 279 ? 9.283 -2.527 12.089 1.00 68.69 279 ARG A CA 1
ATOM 2205 C C . ARG A 1 279 ? 9.778 -3.912 11.690 1.00 68.69 279 ARG A C 1
ATOM 2207 O O . ARG A 1 279 ? 9.432 -4.858 12.394 1.00 68.69 279 ARG A O 1
ATOM 2214 N N . GLU A 1 280 ? 10.623 -3.973 10.654 1.00 51.88 280 GLU A N 1
ATOM 2215 C CA . GLU A 1 280 ? 11.428 -5.065 10.042 1.00 51.88 280 GLU A CA 1
ATOM 2216 C C . GLU A 1 280 ? 11.576 -6.409 10.807 1.00 51.88 280 GLU A C 1
ATOM 2218 O O . GLU A 1 280 ? 11.575 -7.475 10.198 1.00 51.88 280 GLU A O 1
ATOM 2223 N N . THR A 1 281 ? 11.513 -6.443 12.136 1.00 40.94 281 THR A N 1
ATOM 2224 C CA . THR A 1 281 ? 11.678 -7.655 12.951 1.00 40.94 281 THR A CA 1
ATOM 2225 C C . THR A 1 281 ? 10.448 -8.176 13.729 1.00 40.94 281 THR A C 1
ATOM 2227 O O . THR A 1 281 ? 10.574 -9.223 14.368 1.00 40.94 281 THR A O 1
ATOM 2230 N N . ARG A 1 282 ? 9.250 -7.544 13.736 1.00 47.72 282 ARG A N 1
ATOM 2231 C CA . ARG A 1 282 ? 8.164 -7.935 14.691 1.00 47.72 282 ARG A CA 1
ATOM 2232 C C . ARG A 1 282 ? 6.701 -7.900 14.164 1.00 47.72 282 ARG A C 1
ATOM 2234 O O . ARG A 1 282 ? 5.935 -7.005 14.503 1.00 47.72 282 ARG A O 1
ATOM 2241 N N . TRP A 1 283 ? 6.257 -8.966 13.470 1.00 44.09 283 TRP A N 1
ATOM 2242 C CA . TRP A 1 283 ? 4.856 -9.185 12.979 1.00 44.09 283 TRP A CA 1
ATOM 2243 C C . TRP A 1 283 ? 3.917 -9.888 13.957 1.00 44.09 283 TRP A C 1
ATOM 2245 O O . TRP A 1 283 ? 2.695 -9.846 13.819 1.00 44.09 283 TRP A O 1
ATOM 2255 N N . THR A 1 284 ? 4.482 -10.610 14.921 1.00 39.78 284 THR A N 1
ATOM 2256 C CA . THR A 1 284 ? 3.778 -11.645 15.695 1.00 39.78 284 THR A CA 1
ATOM 2257 C C . THR A 1 284 ? 2.716 -11.106 16.657 1.00 39.78 284 THR A C 1
ATOM 2259 O O . THR A 1 284 ? 1.906 -11.891 17.148 1.00 39.78 284 THR A O 1
ATOM 2262 N N . LEU A 1 285 ? 2.664 -9.790 16.897 1.00 38.78 285 LEU A N 1
ATOM 2263 C CA . LEU A 1 285 ? 1.670 -9.149 17.768 1.00 38.78 285 LEU A CA 1
ATOM 2264 C C . LEU A 1 285 ? 0.287 -8.995 17.114 1.00 38.78 285 LEU A C 1
ATOM 2266 O O . LEU A 1 285 ? -0.716 -9.040 17.821 1.00 38.78 285 LEU A O 1
ATOM 2270 N N . LEU A 1 286 ? 0.209 -8.881 15.783 1.00 37.97 286 LEU A N 1
ATOM 2271 C CA . LEU A 1 286 ? -1.068 -8.712 15.069 1.00 37.97 286 LEU A CA 1
ATOM 2272 C C . LEU A 1 286 ? -1.819 -10.033 14.848 1.00 37.97 286 LEU A C 1
ATOM 2274 O O . LEU A 1 286 ? -3.006 -10.026 14.539 1.00 37.97 286 LEU A O 1
ATOM 2278 N N . ALA A 1 287 ? -1.149 -11.171 15.043 1.00 35.75 287 ALA A N 1
ATOM 2279 C CA . ALA A 1 287 ? -1.737 -12.495 14.853 1.00 35.75 287 ALA A CA 1
ATOM 2280 C C . ALA A 1 287 ? -2.447 -13.060 16.100 1.00 35.75 287 ALA A C 1
ATOM 2282 O O . ALA A 1 287 ? -2.986 -14.159 16.023 1.00 35.75 287 ALA A O 1
ATOM 2283 N N . GLY A 1 288 ? -2.455 -12.327 17.222 1.00 30.53 288 GLY A N 1
ATOM 2284 C CA . GLY A 1 288 ? -3.042 -12.767 18.490 1.00 30.53 288 GLY A CA 1
ATOM 2285 C C . GLY A 1 288 ? -2.282 -13.937 19.134 1.00 30.53 288 GLY A C 1
ATOM 2286 O O . GLY A 1 288 ? -1.879 -14.894 18.478 1.00 30.53 288 GLY A O 1
ATOM 2287 N N . ARG A 1 289 ? -2.071 -13.885 20.451 1.00 30.47 289 ARG A N 1
ATOM 2288 C CA . ARG A 1 289 ? -1.838 -15.108 21.233 1.00 30.47 289 ARG A CA 1
ATOM 2289 C C . ARG A 1 289 ? -3.200 -15.559 21.764 1.00 30.47 289 ARG A C 1
ATOM 2291 O O . ARG A 1 289 ? -3.881 -14.718 22.357 1.00 30.47 289 ARG A O 1
ATOM 2298 N N . PRO A 1 290 ? -3.612 -16.826 21.597 1.00 27.81 290 PRO A N 1
ATOM 2299 C CA . PRO A 1 290 ? -4.656 -17.378 22.446 1.00 27.81 290 PRO A CA 1
ATOM 2300 C C . PRO A 1 290 ? -4.167 -17.260 23.891 1.00 27.81 290 PRO A C 1
ATOM 2302 O O . PRO A 1 290 ? -3.042 -17.663 24.195 1.00 27.81 290 PRO A O 1
ATOM 2305 N N . ARG A 1 291 ? -4.974 -16.651 24.762 1.00 26.50 291 ARG A N 1
ATOM 2306 C CA . ARG A 1 291 ? -4.809 -16.853 26.200 1.00 26.50 291 ARG A CA 1
ATOM 2307 C C . ARG A 1 291 ? -5.336 -18.261 26.463 1.00 26.50 291 ARG A C 1
ATOM 2309 O O . ARG A 1 291 ? -6.532 -18.475 26.285 1.00 26.50 291 ARG A O 1
ATOM 2316 N N . TYR A 1 292 ? -4.438 -19.193 26.755 1.00 29.67 292 TYR A N 1
ATOM 2317 C CA . TYR A 1 292 ? -4.789 -20.384 27.520 1.00 29.67 292 TYR A CA 1
ATOM 2318 C C . TYR A 1 292 ? -4.641 -20.030 28.995 1.00 29.67 292 TYR A C 1
ATOM 2320 O O . TYR A 1 292 ? -3.674 -19.291 29.301 1.00 29.67 292 TYR A O 1
#

Sequence (292 aa):
MPAASYGLWGLRATRSLFPLKGIMPAVPLGILTRSPLNLRKFLDFTRCSPVTHEQSVAQAADQQSFIVSSSGRPANIIIPTDWFLMKNEGQQKMVDHFTKVLVNKIGINVLRLSFEAEWAKTGPKDLRSKTLLEYLDKQRLIANTKSISWPNYYDGYHSYDQFRRYFQAKFGHSLYTSPFMTRRWGLASDITEDEETRDTEYNFVLLPLGRPGANYRDIVPTSGSGGGSLFSESVYDPIDFCTVLGLPQPVIPIGQNPYESRVTAATEYAPIVASLVGRETRWTLLAGRPRY

Organism: NCBI:txid516989

InterPro domains:
  IPR036928 Amidase signature (AS) superfamily [G3DSA:3.90.1300.10] (1-283)
  IPR036928 Amidase signature (AS) superfamily [SSF75304] (1-279)

Foldseek 3Di:
DVCQFPVWKKKQAFPPLDDCVVPQPLDGDMDTHRDLVVVVVVSVVSVPDCVVVPVCPVVVVPVVPLPDPPDDDAQEAEEACVCDDDPDVVLNVLLVVVVVVVCVVSVHYYDYYHPQVVCCVPPDPVPSVDTPQCLQCVCLVDLPHDHLCLSNLQSLQVSCVVVQVVCCVPPVDGDDDDPLSVVSNVSRVSHDDDDDDDFDDWHKYKFFAHAQDDDDPPDQDDAPRHPHHSDVVTCPHSVNVCVSNSWMKIKHFRAWHWDQDPVVRDTDTGTRIMIITTGSSDPVVVSDDPDD

pLDDT: mean 72.29, std 20.23, range [26.5, 97.06]

Secondary structure (DSSP, 8-state):
-HHHHHT-EEEEPPTTSS--TTSPTT---EEEESSHHHHHHHHHHHHH-GGGTTTTTTTTTS-TT-S-------SEEEEETTS-S-S-HHHHHHHHHHHHHHHHHHT-EEEEE-HHHHHHHHS-TTTTTS-HHHHHHHTTT-TTS--TTHHHHHHHHHTTHHHHHHHHHHHSSPPP--HHHHHHHHTTTT-------------EEEEEES-SS---TTSPPPTTSSS--S--S-S--TTTHHHHTT--EEEEEEEEEEEE-TTTSSEEEEEEEEEEE--TT--TTTT-----